Protein AF-A0A176TER6-F1 (afdb_monomer_lite)

Organism: NCBI:txid1333662

pLDDT: mean 92.09, std 9.29, range [45.81, 98.69]

Secondary structure (DSSP, 8-state):
-HHHHHHHHHHHHHTT-HHHHHHHHHTTHHHHHH-TT-THHHHHHHHHHHHHHHHTT-HHHHHHHHHHHHHGGG-TTS-HHHHHHHHHHHHHHHHHHHHHTT-HHHHHHHHHHHHTTGGG--HHHHHHHHHHHHHHHHHTT-HHHHHHHHHHHHHHHHHHHHHHHHHHHHHHHHHHHHHHHHHHHHHHHHHHHHHHHHHHHHHHHHHHHHHHHHHHHHHHHHHHHHHHHHHHHHHHHHHHHHTT-

Foldseek 3Di:
DLVVLLVVLVVCVVVLVLVVSLVSLVVCLVVLVVPLLAVVSNLSSLLSQLLSCLVVVNPVSNVVSVVVNVVCCPRPNDDNLNSLLSVLVSLLSQLVSCLVVVVLVSNVVSLVVSVVSVVSDDLVSLLSSLVSQLSSCVSVVNPPSNVVSVVVNVVSVVVVVVVVVVVVVVVVVVVVVVVVVVVVVVVVVVVVVVVVVVVVVVVVVVVVVVVVVVVVVVVVVVVVVVVVVVVVVVVVVVVVVVVVD

Sequence (245 aa):
MIDVMQMKAYIELYNKNYKKSNELIRSKLDCYKSIKEDSFYQLYALFMLVTNFVDLNDDANRIKYYTDFKTLENDTTITKYLYKIHDVSLNISFSKMFLTRKELDSTAFYLKKVDDMRLYMNNFDKENQFKNYIAYYEELKDTQNKNNYIDSLKNHNQNLINENINASYNINESFIKNSKILEVETKKNFLNRNWIAFLVTLLVVGVVFVFVKYKSLKRVLKDFSKRRREYSLIENNHDKLKLKA

Structure (mmCIF, N/CA/C/O backbone):
data_AF-A0A176TER6-F1
#
_entry.id   AF-A0A176TER6-F1
#
loop_
_atom_site.group_PDB
_atom_site.id
_atom_site.type_symbol
_atom_site.label_atom_id
_atom_site.label_alt_id
_atom_site.label_comp_id
_atom_site.label_asym_id
_atom_site.label_entity_id
_atom_site.label_seq_id
_atom_site.pdbx_PDB_ins_code
_atom_site.Cartn_x
_atom_site.Cartn_y
_atom_site.Cartn_z
_atom_site.occupancy
_atom_site.B_iso_or_equiv
_atom_site.auth_seq_id
_atom_site.auth_comp_id
_atom_site.auth_asym_id
_atom_site.auth_atom_id
_atom_site.pdbx_PDB_model_num
ATOM 1 N N . MET A 1 1 ? -10.143 1.519 -22.679 1.00 77.19 1 MET A N 1
ATOM 2 C CA . MET A 1 1 ? -11.278 2.462 -22.445 1.00 77.19 1 MET A CA 1
ATOM 3 C C . MET A 1 1 ? -11.807 2.344 -21.018 1.00 77.19 1 MET A C 1
ATOM 5 O O . MET A 1 1 ? -12.041 3.374 -20.396 1.00 77.19 1 MET A O 1
ATOM 9 N N . ILE A 1 2 ? -11.946 1.124 -20.489 1.00 85.50 2 ILE A N 1
ATOM 10 C CA . ILE A 1 2 ? -12.308 0.840 -19.089 1.00 85.50 2 ILE A CA 1
ATOM 11 C C . ILE A 1 2 ? -11.279 1.421 -18.106 1.00 85.50 2 ILE A C 1
ATOM 13 O O . ILE A 1 2 ? -11.667 2.110 -17.164 1.00 85.50 2 ILE A O 1
ATOM 17 N N . ASP A 1 3 ? -9.981 1.283 -18.395 1.00 82.44 3 ASP A N 1
ATOM 18 C CA . ASP A 1 3 ? -8.901 1.822 -17.546 1.00 82.44 3 ASP A CA 1
ATOM 19 C C . ASP A 1 3 ? -9.008 3.343 -17.384 1.00 82.44 3 ASP A C 1
ATOM 21 O O . ASP A 1 3 ? -8.812 3.883 -16.302 1.00 82.44 3 ASP A O 1
ATOM 25 N N . VAL A 1 4 ? -9.403 4.052 -18.448 1.00 85.50 4 VAL A N 1
ATOM 26 C CA . VAL A 1 4 ? -9.607 5.509 -18.420 1.00 85.50 4 VAL A CA 1
ATOM 27 C C . VAL A 1 4 ? -10.772 5.885 -17.499 1.00 85.50 4 VAL A C 1
ATOM 29 O O . VAL A 1 4 ? -10.722 6.921 -16.836 1.00 85.50 4 VAL A O 1
ATOM 32 N N . MET A 1 5 ? -11.827 5.066 -17.439 1.00 88.88 5 MET A N 1
ATOM 33 C CA . MET A 1 5 ? -12.961 5.307 -16.540 1.00 88.88 5 MET A CA 1
ATOM 34 C C . MET A 1 5 ? -12.554 5.112 -15.078 1.00 88.88 5 MET A C 1
ATOM 36 O O . MET A 1 5 ? -12.844 5.972 -14.246 1.00 88.88 5 MET A O 1
ATOM 40 N N . GLN A 1 6 ? -11.831 4.031 -14.780 1.00 91.94 6 GLN A N 1
ATOM 41 C CA . GLN A 1 6 ? -11.326 3.769 -13.433 1.00 91.94 6 GLN A CA 1
ATOM 42 C C . GLN A 1 6 ? -10.285 4.800 -12.999 1.00 91.94 6 GLN A C 1
ATOM 44 O O . GLN A 1 6 ? -10.345 5.275 -11.870 1.00 91.94 6 GLN A O 1
ATOM 49 N N . MET A 1 7 ? -9.408 5.238 -13.905 1.00 94.75 7 MET A N 1
ATOM 50 C CA . MET A 1 7 ? -8.418 6.278 -13.625 1.00 94.75 7 MET A CA 1
ATOM 51 C C . MET A 1 7 ? -9.076 7.602 -13.221 1.00 94.75 7 MET A C 1
ATOM 53 O O . MET A 1 7 ? -8.636 8.245 -12.274 1.00 94.75 7 MET A O 1
ATOM 57 N N . LYS A 1 8 ? -10.169 8.005 -13.884 1.00 95.50 8 LYS A N 1
ATOM 58 C CA . LYS A 1 8 ? -10.923 9.208 -13.488 1.00 95.50 8 LYS A CA 1
ATOM 59 C C . LYS A 1 8 ? -11.471 9.088 -12.068 1.00 95.50 8 LYS A C 1
ATOM 61 O O . LYS A 1 8 ? -11.344 10.026 -11.290 1.00 95.50 8 LYS A O 1
ATOM 66 N N . ALA A 1 9 ? -12.051 7.940 -11.722 1.00 96.81 9 ALA A N 1
ATOM 67 C CA . ALA A 1 9 ? -12.530 7.699 -10.365 1.00 96.81 9 ALA A CA 1
ATOM 68 C C . ALA A 1 9 ? -11.391 7.668 -9.335 1.00 96.81 9 ALA A C 1
ATOM 70 O O . ALA A 1 9 ? -11.548 8.201 -8.235 1.00 96.81 9 ALA A O 1
ATOM 71 N N . TYR A 1 10 ? -10.250 7.086 -9.700 1.00 96.81 10 TYR A N 1
ATOM 72 C CA . TYR A 1 10 ? -9.059 7.027 -8.863 1.00 96.81 10 TYR A CA 1
ATOM 73 C C . TYR A 1 10 ? -8.467 8.418 -8.598 1.00 96.81 10 TYR A C 1
ATOM 75 O O . TYR A 1 10 ? -8.131 8.728 -7.461 1.00 96.81 10 TYR A O 1
ATOM 83 N N . ILE A 1 11 ? -8.409 9.295 -9.606 1.00 97.62 11 ILE A N 1
ATOM 84 C CA . ILE A 1 11 ? -7.976 10.693 -9.435 1.00 97.62 11 ILE A CA 1
ATOM 85 C C . ILE A 1 11 ? -8.863 11.413 -8.411 1.00 97.62 11 ILE A C 1
ATOM 87 O O . ILE A 1 11 ? -8.359 12.117 -7.539 1.00 97.62 11 ILE A O 1
ATOM 91 N N . GLU A 1 12 ? -10.182 11.220 -8.482 1.00 98.25 12 GLU A N 1
ATOM 92 C CA . GLU A 1 12 ? -11.103 11.808 -7.504 1.00 98.25 12 GLU A CA 1
ATOM 93 C C . GLU A 1 12 ? -10.912 11.217 -6.099 1.00 98.25 12 GLU A C 1
ATOM 95 O O . GLU A 1 12 ? -10.955 11.965 -5.125 1.00 98.25 12 GLU A O 1
ATOM 100 N N . LEU A 1 13 ? -10.642 9.911 -5.979 1.00 97.38 13 LEU A N 1
ATOM 101 C CA . LEU A 1 13 ? -10.287 9.272 -4.704 1.00 97.38 13 LEU A CA 1
ATOM 102 C C . LEU A 1 13 ? -9.008 9.885 -4.123 1.00 97.38 13 LEU A C 1
ATOM 104 O O . LEU A 1 13 ? -8.993 10.289 -2.963 1.00 97.38 13 LEU A O 1
ATOM 108 N N . TYR A 1 14 ? -7.959 10.016 -4.936 1.00 96.12 14 TYR A N 1
ATOM 109 C CA . TYR A 1 14 ? -6.679 10.600 -4.529 1.00 96.12 14 TYR A CA 1
ATOM 110 C C . TYR A 1 14 ? -6.833 12.055 -4.063 1.00 96.12 14 TYR A C 1
ATOM 112 O O . TYR A 1 14 ? -6.244 12.467 -3.064 1.00 96.12 14 TYR A O 1
ATOM 120 N N . ASN A 1 15 ? -7.704 12.814 -4.729 1.00 97.75 15 ASN A N 1
ATOM 121 C CA . ASN A 1 15 ? -8.062 14.181 -4.352 1.00 97.75 15 ASN A CA 1
ATOM 122 C C . ASN A 1 15 ? -9.065 14.260 -3.184 1.00 97.75 15 ASN A C 1
ATOM 124 O O . ASN A 1 15 ? -9.543 15.348 -2.870 1.00 97.75 15 ASN A O 1
ATOM 128 N N . LYS A 1 16 ? -9.388 13.132 -2.535 1.00 97.50 16 LYS A N 1
ATOM 129 C CA . LYS A 1 16 ? -10.347 13.012 -1.421 1.00 97.50 16 LYS A CA 1
ATOM 130 C C . LYS A 1 16 ? -11.788 13.402 -1.775 1.00 97.50 16 LYS A C 1
ATOM 132 O O . LYS A 1 16 ? -12.629 13.595 -0.898 1.00 97.50 16 LYS A O 1
ATOM 137 N N . ASN A 1 17 ? -12.121 13.454 -3.062 1.00 98.25 17 ASN A N 1
ATOM 138 C CA . ASN A 1 17 ? -13.475 13.673 -3.566 1.00 98.25 17 ASN A CA 1
ATOM 139 C C . ASN A 1 17 ? -14.260 12.348 -3.586 1.00 98.25 17 ASN A C 1
ATOM 141 O O . ASN A 1 17 ? -14.793 11.926 -4.615 1.00 98.25 17 ASN A O 1
ATOM 145 N N . TYR A 1 18 ? -14.348 11.679 -2.433 1.00 98.19 18 TYR A N 1
ATOM 146 C CA . TYR A 1 18 ? -14.837 10.299 -2.305 1.00 98.19 18 TYR A CA 1
ATOM 147 C C . TYR A 1 18 ? -16.242 10.085 -2.875 1.00 98.19 18 TYR A C 1
ATOM 149 O O . TYR A 1 18 ? -16.504 9.090 -3.548 1.00 98.19 18 TYR A O 1
ATOM 157 N N . LYS A 1 19 ? -17.154 11.044 -2.667 1.00 98.25 19 LYS A N 1
ATOM 158 C CA . LYS A 1 19 ? -18.518 10.978 -3.218 1.00 98.25 19 LYS A CA 1
ATOM 159 C C . LYS A 1 19 ? -18.511 10.969 -4.748 1.00 98.25 19 LYS A C 1
ATOM 161 O O . LYS A 1 19 ? -19.190 10.144 -5.348 1.00 98.25 19 LYS A O 1
ATOM 166 N N . LYS A 1 20 ? -17.700 11.832 -5.365 1.00 98.12 20 LYS A N 1
ATOM 167 C CA . LYS A 1 20 ? -17.565 11.926 -6.824 1.00 98.12 20 LYS A CA 1
ATOM 168 C C . LYS A 1 20 ? -16.881 10.687 -7.402 1.00 98.12 20 LYS A C 1
ATOM 170 O O . LYS A 1 20 ? -17.328 10.158 -8.414 1.00 98.12 20 LYS A O 1
ATOM 175 N N . SER A 1 21 ? -15.849 10.179 -6.725 1.00 98.12 21 SER A N 1
ATOM 176 C CA . SER A 1 21 ? -15.228 8.893 -7.063 1.00 98.12 21 SER A CA 1
ATOM 177 C C . SER A 1 21 ? -16.261 7.755 -7.052 1.00 98.12 21 SER A C 1
ATOM 179 O O . SER A 1 21 ? -16.400 7.034 -8.040 1.00 98.12 21 SER A O 1
ATOM 181 N N . ASN A 1 22 ? -17.073 7.660 -5.993 1.00 98.19 22 ASN A N 1
ATOM 182 C CA . ASN A 1 22 ? -18.151 6.675 -5.888 1.00 98.19 22 ASN A CA 1
ATOM 183 C C . ASN A 1 22 ? -19.185 6.801 -7.009 1.00 98.19 22 ASN A C 1
ATOM 185 O O . ASN A 1 22 ? -19.633 5.787 -7.537 1.00 98.19 22 ASN A O 1
ATOM 189 N N . GLU A 1 23 ? -19.565 8.022 -7.375 1.00 97.81 23 GLU A N 1
ATOM 190 C CA . GLU A 1 23 ? -20.530 8.290 -8.444 1.00 97.81 23 GLU A CA 1
ATOM 191 C C . GLU A 1 23 ? -20.012 7.794 -9.805 1.00 97.81 23 GLU A C 1
ATOM 193 O O . GLU A 1 23 ? -20.707 7.061 -10.518 1.00 97.81 23 GLU A O 1
ATOM 198 N N . LEU A 1 24 ? -18.743 8.089 -10.114 1.00 97.25 24 LEU A N 1
ATOM 199 C CA . LEU A 1 24 ? -18.067 7.612 -11.321 1.00 97.25 24 LEU A CA 1
ATOM 200 C C . LEU A 1 24 ? -18.005 6.080 -11.371 1.00 97.25 24 LEU A C 1
ATOM 202 O O . LEU A 1 24 ? -18.319 5.497 -12.410 1.00 97.25 24 LEU A O 1
ATOM 206 N N . ILE A 1 25 ? -17.659 5.421 -10.260 1.00 96.94 25 ILE A N 1
ATOM 207 C CA . ILE A 1 25 ? -17.556 3.954 -10.200 1.00 96.94 25 ILE A CA 1
ATOM 208 C C . ILE A 1 25 ? -18.933 3.303 -10.321 1.00 96.94 25 ILE A C 1
ATOM 210 O O . ILE A 1 25 ? -19.118 2.409 -11.145 1.00 96.94 25 ILE A O 1
ATOM 214 N N . ARG A 1 26 ? -19.914 3.759 -9.532 1.00 95.12 26 ARG A N 1
ATOM 215 C CA . ARG A 1 26 ? -21.264 3.177 -9.496 1.00 95.12 26 ARG A CA 1
ATOM 216 C C . ARG A 1 26 ? -21.942 3.226 -10.857 1.00 95.12 26 ARG A C 1
ATOM 218 O O . ARG A 1 26 ? -22.545 2.237 -11.254 1.00 95.12 26 ARG A O 1
ATOM 225 N N . SER A 1 27 ? -21.772 4.320 -11.602 1.00 93.94 27 SER A N 1
ATOM 226 C CA . SER A 1 27 ? -22.339 4.466 -12.952 1.00 93.94 27 SER A CA 1
ATOM 227 C C . SER A 1 27 ? -21.827 3.433 -13.970 1.00 93.94 27 SER A C 1
ATOM 229 O O . SER A 1 27 ? -22.392 3.308 -15.058 1.00 93.94 27 SER A O 1
ATOM 231 N N . LYS A 1 28 ? -20.745 2.713 -13.641 1.00 94.44 28 LYS A N 1
ATOM 232 C CA . LYS A 1 28 ? -20.081 1.722 -14.498 1.00 94.44 28 LYS A CA 1
ATOM 233 C C . LYS A 1 28 ? -19.916 0.356 -13.835 1.00 94.44 28 LYS A C 1
ATOM 235 O O . LYS A 1 28 ? -19.318 -0.521 -14.447 1.00 94.44 28 LYS A O 1
ATOM 240 N N . LEU A 1 29 ? -20.453 0.143 -12.634 1.00 93.19 29 LEU A N 1
ATOM 241 C CA . LEU A 1 29 ? -20.207 -1.084 -11.875 1.00 93.19 29 LEU A CA 1
ATOM 242 C C . LEU A 1 29 ? -20.693 -2.338 -12.619 1.00 93.19 29 LEU A C 1
ATOM 244 O O . LEU A 1 29 ? -19.967 -3.327 -12.676 1.00 93.19 29 LEU A O 1
ATOM 248 N N . ASP A 1 30 ? -21.857 -2.263 -13.269 1.00 93.38 30 ASP A N 1
ATOM 249 C CA . ASP A 1 30 ? -22.384 -3.359 -14.095 1.00 93.38 30 ASP A CA 1
ATOM 250 C C . ASP A 1 30 ? -21.501 -3.647 -15.317 1.00 93.38 30 ASP A C 1
ATOM 252 O O . ASP A 1 30 ? -21.342 -4.800 -15.710 1.00 93.38 30 ASP A O 1
ATOM 256 N N . CYS A 1 31 ? -20.880 -2.609 -15.886 1.00 93.44 31 CYS A N 1
ATOM 257 C CA . CYS A 1 31 ? -19.917 -2.747 -16.978 1.00 93.44 31 CYS A CA 1
ATOM 258 C C . CYS A 1 31 ? -18.636 -3.444 -16.500 1.00 93.44 31 CYS A C 1
ATOM 260 O O . CYS A 1 31 ? -18.128 -4.321 -17.183 1.00 93.44 31 CYS A O 1
ATOM 262 N N . TYR A 1 32 ? -18.127 -3.113 -15.310 1.00 93.75 32 TYR A N 1
ATOM 263 C CA . TYR A 1 32 ? -16.955 -3.806 -14.765 1.00 93.75 32 TYR A CA 1
ATOM 264 C C . TYR A 1 32 ? -17.255 -5.277 -14.455 1.00 93.75 32 TYR A C 1
ATOM 266 O O . TYR A 1 32 ? -16.428 -6.139 -14.721 1.00 93.75 32 TYR A O 1
ATOM 274 N N . LYS A 1 33 ? -18.457 -5.569 -13.944 1.00 92.44 33 LYS A N 1
ATOM 275 C CA . LYS A 1 33 ? -18.910 -6.932 -13.632 1.00 92.44 33 LYS A CA 1
ATOM 276 C C . LYS A 1 33 ? -19.169 -7.791 -14.877 1.00 92.44 33 LYS A C 1
ATOM 278 O O . LYS A 1 33 ? -19.143 -9.017 -14.789 1.00 92.44 33 LYS A O 1
ATOM 283 N N . SER A 1 34 ? -19.460 -7.188 -16.030 1.00 92.88 34 SER A N 1
ATOM 284 C CA . SER A 1 34 ? -19.735 -7.946 -17.257 1.00 92.88 34 SER A CA 1
ATOM 285 C C . SER A 1 34 ? -18.473 -8.491 -17.939 1.00 92.88 34 SER A C 1
ATOM 287 O O . SER A 1 34 ? -18.589 -9.396 -18.768 1.00 92.88 34 SER A O 1
ATOM 289 N N . ILE A 1 35 ? -17.281 -8.009 -17.570 1.00 91.75 35 ILE A N 1
ATOM 290 C CA . ILE A 1 35 ? -15.986 -8.436 -18.124 1.00 91.75 35 ILE A CA 1
ATOM 291 C C . ILE A 1 35 ? -15.525 -9.715 -17.414 1.00 91.75 35 ILE A C 1
ATOM 293 O O . ILE A 1 35 ? -14.642 -9.706 -16.565 1.00 91.75 35 ILE A O 1
ATOM 297 N N . LYS A 1 36 ? -16.156 -10.841 -17.750 1.00 85.31 36 LYS A N 1
ATOM 298 C CA . LYS A 1 36 ? -15.912 -12.129 -17.074 1.00 85.31 36 LYS A CA 1
ATOM 299 C C . LYS A 1 36 ? -14.529 -12.730 -17.318 1.00 85.31 36 LYS A C 1
ATOM 301 O O . LYS A 1 36 ? -14.151 -13.652 -16.613 1.00 85.31 36 LYS A O 1
ATOM 306 N N . GLU A 1 37 ? -13.831 -12.274 -18.351 1.00 86.88 37 GLU A N 1
ATOM 307 C CA . GLU A 1 37 ? -12.493 -12.755 -18.719 1.00 86.88 37 GLU A CA 1
ATOM 308 C C . GLU A 1 37 ? -11.395 -12.092 -17.878 1.00 86.88 37 GLU A C 1
ATOM 310 O O . GLU A 1 37 ? -10.286 -12.614 -17.800 1.00 86.88 37 GLU A O 1
ATOM 315 N N . ASP A 1 38 ? -11.716 -10.966 -17.234 1.00 88.75 38 ASP A N 1
ATOM 316 C CA . ASP A 1 38 ? -10.802 -10.211 -16.388 1.00 88.75 38 ASP A CA 1
ATOM 317 C C . ASP A 1 38 ? -11.575 -9.494 -15.270 1.00 88.75 38 ASP A C 1
ATOM 319 O O . ASP A 1 38 ? -11.879 -8.294 -15.331 1.00 88.75 38 ASP A O 1
ATOM 323 N N . SER A 1 39 ? -11.898 -10.242 -14.212 1.00 93.75 39 SER A N 1
ATOM 324 C CA . SER A 1 39 ? -12.603 -9.699 -13.048 1.00 93.75 39 SER A CA 1
ATOM 325 C C . SER A 1 39 ? -11.758 -8.700 -12.244 1.00 93.75 39 SER A C 1
ATOM 327 O O . SER A 1 39 ? -12.263 -8.120 -11.276 1.00 93.75 39 SER A O 1
ATOM 329 N N . PHE A 1 40 ? -10.500 -8.425 -12.628 1.00 94.19 40 PHE A N 1
ATOM 330 C CA . PHE A 1 40 ? -9.685 -7.375 -12.010 1.00 94.19 40 PHE A CA 1
ATOM 331 C C . PHE A 1 40 ? -10.392 -6.018 -12.032 1.00 94.19 40 PHE A C 1
ATOM 333 O O . PHE A 1 40 ? -10.355 -5.279 -11.046 1.00 94.19 40 PHE A O 1
ATOM 340 N N . TYR A 1 41 ? -11.104 -5.702 -13.114 1.00 95.19 41 TYR A N 1
ATOM 341 C CA . TYR A 1 41 ? -11.855 -4.454 -13.207 1.00 95.19 41 TYR A CA 1
ATOM 342 C C . TYR A 1 41 ? -12.933 -4.353 -12.126 1.00 95.19 41 TYR A C 1
ATOM 344 O O . TYR A 1 41 ? -13.082 -3.305 -11.490 1.00 95.19 41 TYR A O 1
ATOM 352 N N . GLN 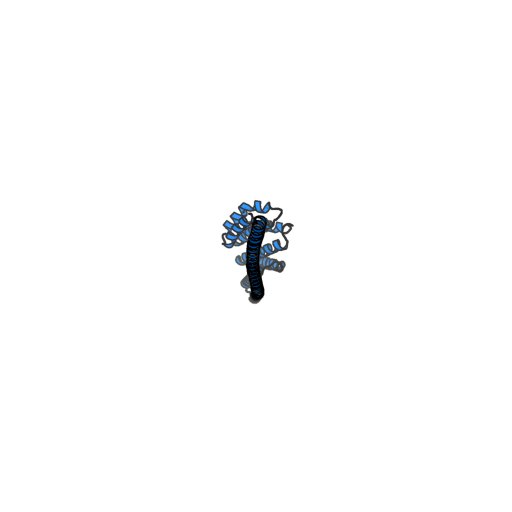A 1 42 ? -13.653 -5.443 -11.864 1.00 96.25 42 GLN A N 1
ATOM 353 C CA . GLN A 1 42 ? -14.621 -5.490 -10.776 1.00 96.25 42 GLN A CA 1
ATOM 354 C C . GLN A 1 42 ? -13.927 -5.404 -9.409 1.00 96.25 42 GLN A C 1
ATOM 356 O O . GLN A 1 42 ? -14.369 -4.629 -8.559 1.00 96.25 42 GLN A O 1
ATOM 361 N N . LEU A 1 43 ? -12.830 -6.142 -9.210 1.00 97.38 43 LEU A N 1
ATOM 362 C CA . LEU A 1 43 ? -12.038 -6.122 -7.977 1.00 97.38 43 LEU A CA 1
ATOM 363 C C . LEU A 1 43 ? -11.601 -4.700 -7.620 1.00 97.38 43 LEU A C 1
ATOM 365 O O . LEU A 1 43 ? -11.848 -4.233 -6.508 1.00 97.38 43 LEU A O 1
ATOM 369 N N . TYR A 1 44 ? -10.993 -3.999 -8.575 1.00 97.06 44 TYR A N 1
ATOM 370 C CA . TYR A 1 44 ? -10.456 -2.663 -8.363 1.00 97.06 44 TYR A CA 1
ATOM 371 C C . TYR A 1 44 ? -11.563 -1.624 -8.135 1.00 97.06 44 TYR A C 1
ATOM 373 O O . TYR A 1 44 ? -11.445 -0.757 -7.267 1.00 97.06 44 TYR A O 1
ATOM 381 N N . ALA A 1 45 ? -12.691 -1.747 -8.844 1.00 97.50 45 ALA A N 1
ATOM 382 C CA . ALA A 1 45 ? -13.865 -0.910 -8.612 1.00 97.50 45 ALA A CA 1
ATOM 383 C C . ALA A 1 45 ? -14.427 -1.082 -7.191 1.00 97.50 45 ALA A C 1
ATOM 385 O O . ALA A 1 45 ? -14.696 -0.091 -6.508 1.00 97.50 45 ALA A O 1
ATOM 386 N N . LEU A 1 46 ? -14.574 -2.326 -6.726 1.00 98.38 46 LEU A N 1
ATOM 387 C CA . LEU A 1 46 ? -15.047 -2.624 -5.374 1.00 98.38 46 LEU A CA 1
ATOM 388 C C . LEU A 1 46 ? -14.050 -2.152 -4.312 1.00 98.38 46 LEU A C 1
ATOM 390 O O . LEU A 1 46 ? -14.462 -1.537 -3.332 1.00 98.38 46 LEU A O 1
ATOM 394 N N . PHE A 1 47 ? -12.750 -2.353 -4.533 1.00 98.44 47 PHE A N 1
ATOM 395 C CA . PHE A 1 47 ? -11.691 -1.843 -3.664 1.00 98.44 47 PHE A CA 1
ATOM 396 C C . PHE A 1 47 ? -11.791 -0.321 -3.459 1.00 98.44 47 PHE A C 1
ATOM 398 O O . PHE A 1 47 ? -11.790 0.151 -2.318 1.00 98.44 47 PHE A O 1
ATOM 405 N N . MET A 1 48 ? -11.944 0.451 -4.542 1.00 98.25 48 MET A N 1
ATOM 406 C CA . MET A 1 48 ? -12.101 1.907 -4.455 1.00 98.25 48 MET A CA 1
ATOM 407 C C . MET A 1 48 ? -13.390 2.308 -3.728 1.00 98.25 48 MET A C 1
ATOM 409 O O . MET A 1 48 ? -13.352 3.195 -2.878 1.00 98.25 48 MET A O 1
ATOM 413 N N . LEU A 1 49 ? -14.520 1.643 -4.007 1.00 98.56 49 LEU A N 1
ATOM 414 C CA . LEU A 1 49 ? -15.779 1.905 -3.297 1.00 98.56 49 LEU A CA 1
ATOM 415 C C . LEU A 1 49 ? -15.627 1.674 -1.792 1.00 98.56 49 LEU A C 1
ATOM 417 O O . LEU A 1 49 ? -16.017 2.531 -1.003 1.00 98.56 49 LEU A O 1
ATOM 421 N N . VAL A 1 50 ? -15.051 0.540 -1.385 1.00 98.69 50 VAL A N 1
ATOM 422 C CA . VAL A 1 50 ? -14.849 0.228 0.035 1.00 98.69 50 VAL A CA 1
ATOM 423 C C . VAL A 1 50 ? -13.941 1.269 0.684 1.00 98.69 50 VAL A C 1
ATOM 425 O O . VAL A 1 50 ? -14.303 1.795 1.732 1.00 98.69 50 VAL A O 1
ATOM 428 N N . THR A 1 51 ? -12.824 1.622 0.042 1.00 98.31 51 THR A N 1
ATOM 429 C CA . THR A 1 51 ? -11.895 2.656 0.530 1.00 98.31 51 THR A CA 1
ATOM 430 C C . THR A 1 51 ? -12.607 3.995 0.733 1.00 98.31 51 THR A C 1
ATOM 432 O O . THR A 1 51 ? -12.561 4.572 1.816 1.00 98.31 51 THR A O 1
ATOM 435 N N . ASN A 1 52 ? -13.363 4.448 -0.268 1.00 98.50 52 ASN A N 1
ATOM 436 C CA . ASN A 1 52 ? -14.137 5.684 -0.185 1.00 98.50 52 ASN A CA 1
ATOM 437 C C . ASN A 1 52 ? -15.182 5.643 0.942 1.00 98.50 52 ASN A C 1
ATOM 439 O O . ASN A 1 52 ? -15.380 6.639 1.631 1.00 98.50 52 ASN A O 1
ATOM 443 N N . PHE A 1 53 ? -15.883 4.518 1.136 1.00 98.56 53 PHE A N 1
ATOM 444 C CA . PHE A 1 53 ? -16.893 4.398 2.196 1.00 98.56 53 PHE A CA 1
ATOM 445 C C . PHE A 1 53 ? -16.292 4.292 3.600 1.00 98.56 53 PHE A C 1
ATOM 447 O O . PHE A 1 53 ? -16.944 4.715 4.554 1.00 98.56 53 PHE A O 1
ATOM 454 N N . VAL A 1 54 ? -15.054 3.804 3.733 1.00 98.06 54 VAL A N 1
ATOM 455 C CA . VAL A 1 54 ? -14.284 3.918 4.981 1.00 98.06 54 VAL A CA 1
ATOM 456 C C . VAL A 1 54 ? -14.059 5.390 5.324 1.00 98.06 54 VAL A C 1
ATOM 458 O O . VAL A 1 54 ? -14.428 5.816 6.416 1.00 98.06 54 VAL A O 1
ATOM 461 N N . ASP A 1 55 ? -13.538 6.180 4.382 1.00 96.50 55 ASP A N 1
ATOM 462 C CA . ASP A 1 55 ? -13.252 7.604 4.607 1.00 96.50 55 ASP A CA 1
ATOM 463 C C . ASP A 1 55 ? -14.525 8.455 4.779 1.00 96.50 55 ASP A C 1
ATOM 465 O O . ASP A 1 55 ? -14.523 9.461 5.488 1.00 96.50 55 ASP A O 1
ATOM 469 N N . LEU A 1 56 ? -15.642 8.044 4.171 1.00 97.25 56 LEU A N 1
ATOM 470 C CA . LEU A 1 56 ? -16.959 8.665 4.361 1.00 97.25 56 LEU A CA 1
ATOM 471 C C . LEU A 1 56 ? -17.676 8.220 5.644 1.00 97.25 56 LEU A C 1
ATOM 473 O O . LEU A 1 56 ? -18.767 8.720 5.919 1.00 97.25 56 LEU A O 1
ATOM 477 N N . ASN A 1 57 ? -17.089 7.302 6.419 1.00 96.44 57 ASN A N 1
ATOM 478 C CA . ASN A 1 57 ? -17.677 6.749 7.638 1.00 96.44 57 ASN A CA 1
ATOM 479 C C . ASN A 1 57 ? -19.062 6.093 7.412 1.00 96.44 57 ASN A C 1
ATOM 481 O O . ASN A 1 57 ? -19.932 6.151 8.279 1.00 96.44 57 ASN A O 1
ATOM 485 N N . ASP A 1 58 ? -19.273 5.476 6.244 1.00 97.88 58 ASP A N 1
ATOM 486 C CA . ASP A 1 58 ? -20.535 4.845 5.832 1.00 97.88 58 ASP A CA 1
ATOM 487 C C . ASP A 1 58 ? -20.430 3.317 5.936 1.00 97.88 58 ASP A C 1
ATOM 489 O O . ASP A 1 58 ? -20.026 2.615 5.002 1.00 97.88 58 ASP A O 1
ATOM 493 N N . ASP A 1 59 ? -20.795 2.794 7.106 1.00 97.19 59 ASP A N 1
ATOM 494 C CA . ASP A 1 59 ? -20.669 1.368 7.418 1.00 97.19 59 ASP A CA 1
ATOM 495 C C . ASP A 1 59 ? -21.546 0.483 6.536 1.00 97.19 59 ASP A C 1
ATOM 497 O O . ASP A 1 59 ? -21.108 -0.593 6.123 1.00 97.19 59 ASP A O 1
ATOM 501 N N . ALA A 1 60 ? -22.766 0.928 6.228 1.00 98.25 60 ALA A N 1
ATOM 502 C CA . ALA A 1 60 ? -23.726 0.140 5.466 1.00 98.25 60 ALA A CA 1
ATOM 503 C C . ALA A 1 60 ? -23.200 -0.134 4.052 1.00 98.25 60 ALA A C 1
ATOM 505 O O . ALA A 1 60 ? -23.151 -1.286 3.610 1.00 98.25 60 ALA A O 1
ATOM 506 N N . ASN A 1 61 ? -22.741 0.911 3.356 1.00 98.19 61 ASN A N 1
ATOM 507 C CA . ASN A 1 61 ? -22.170 0.745 2.025 1.00 98.19 61 ASN A CA 1
ATOM 508 C C . ASN A 1 61 ? -20.801 0.058 2.073 1.00 98.19 61 ASN A C 1
ATOM 510 O O . ASN A 1 61 ? -20.550 -0.818 1.244 1.00 98.19 61 ASN A O 1
ATOM 514 N N . ARG A 1 62 ? -19.939 0.370 3.052 1.00 98.12 62 ARG A N 1
ATOM 515 C CA . ARG A 1 62 ? -18.656 -0.331 3.227 1.00 98.12 62 ARG A CA 1
ATOM 516 C C . ARG A 1 62 ? -18.859 -1.841 3.361 1.00 98.12 62 ARG A C 1
ATOM 518 O O . ARG A 1 62 ? -18.211 -2.603 2.651 1.00 98.12 62 ARG A O 1
ATOM 525 N N . ILE A 1 63 ? -19.760 -2.279 4.246 1.00 98.44 63 ILE A N 1
ATOM 526 C CA . ILE A 1 63 ? -20.048 -3.705 4.476 1.00 98.44 63 ILE A CA 1
ATOM 527 C C . ILE A 1 63 ? -20.602 -4.354 3.209 1.00 98.44 63 ILE A C 1
ATOM 529 O O . ILE A 1 63 ? -20.157 -5.445 2.849 1.00 98.44 63 ILE A O 1
ATOM 533 N N . LYS A 1 64 ? -21.529 -3.682 2.515 1.00 98.31 64 LYS A N 1
ATOM 534 C CA . LYS A 1 64 ? -22.101 -4.170 1.256 1.00 98.31 64 LYS A CA 1
ATOM 535 C C . LYS A 1 64 ? -21.011 -4.449 0.217 1.00 98.31 64 LYS A C 1
ATOM 537 O O . LYS A 1 64 ? -20.845 -5.592 -0.196 1.00 98.31 64 LYS A O 1
ATOM 542 N N . TYR A 1 65 ? -20.227 -3.437 -0.156 1.00 98.50 65 TYR A N 1
ATOM 543 C CA . TYR A 1 65 ? -19.228 -3.596 -1.218 1.00 98.50 65 TYR A CA 1
ATOM 544 C C . TYR A 1 65 ? -18.024 -4.437 -0.787 1.00 98.50 65 TYR A C 1
ATOM 546 O O . TYR A 1 65 ? -17.422 -5.093 -1.631 1.00 98.50 65 TYR A O 1
ATOM 554 N N . TYR A 1 66 ? -17.686 -4.488 0.508 1.00 98.56 66 TYR A N 1
ATOM 555 C CA . TYR A 1 66 ? -16.654 -5.409 0.991 1.00 98.56 66 TYR A CA 1
ATOM 556 C C . TYR A 1 66 ? -17.134 -6.864 0.954 1.00 98.56 66 TYR A C 1
ATOM 558 O O . TYR A 1 66 ? -16.352 -7.773 0.691 1.00 98.56 66 TYR A O 1
ATOM 566 N N . THR A 1 67 ? -18.428 -7.106 1.175 1.00 98.44 67 THR A N 1
ATOM 567 C CA . THR A 1 67 ? -19.012 -8.440 0.992 1.00 98.44 67 THR A CA 1
ATOM 568 C C . THR A 1 67 ? -18.939 -8.859 -0.469 1.00 98.44 67 THR A C 1
ATOM 570 O O . THR A 1 67 ? -18.451 -9.953 -0.738 1.00 98.44 67 THR A O 1
ATOM 573 N N . ASP A 1 68 ? -19.306 -7.970 -1.396 1.00 97.12 68 ASP A N 1
ATOM 574 C CA . ASP A 1 68 ? -19.155 -8.211 -2.834 1.00 97.12 68 ASP A CA 1
ATOM 575 C C . ASP A 1 68 ? -17.684 -8.462 -3.210 1.00 97.12 68 ASP A C 1
ATOM 577 O O . ASP A 1 68 ? -17.389 -9.413 -3.928 1.00 97.12 68 ASP A O 1
ATOM 581 N N . PHE A 1 69 ? -16.748 -7.669 -2.674 1.00 98.31 69 PHE A N 1
ATOM 582 C CA . PHE A 1 69 ? -15.307 -7.838 -2.896 1.00 98.31 69 PHE A CA 1
ATOM 583 C C . PHE A 1 69 ? -14.833 -9.235 -2.482 1.00 98.31 69 PHE A C 1
ATOM 585 O O . PHE A 1 69 ? -14.152 -9.903 -3.255 1.00 98.31 69 PHE A O 1
ATOM 592 N N . LYS A 1 70 ? -15.248 -9.720 -1.305 1.00 98.00 70 LYS A N 1
ATOM 593 C CA . LYS A 1 70 ? -14.865 -11.051 -0.807 1.00 98.00 70 LYS A CA 1
ATOM 594 C C . LYS A 1 70 ? -15.340 -12.199 -1.694 1.00 98.00 70 LYS A C 1
ATOM 596 O O . LYS A 1 70 ? -14.712 -13.251 -1.699 1.00 98.00 70 LYS A O 1
ATOM 601 N N . THR A 1 71 ? -16.420 -12.022 -2.458 1.00 95.88 71 THR A N 1
ATOM 602 C CA . THR A 1 71 ? -16.876 -13.068 -3.392 1.00 95.88 71 THR A CA 1
ATOM 603 C C . THR A 1 71 ? -15.865 -13.344 -4.509 1.00 95.88 71 THR A C 1
ATOM 605 O O . THR A 1 71 ? -15.865 -14.440 -5.063 1.00 95.88 71 THR A O 1
ATOM 608 N N . LEU A 1 72 ? -14.968 -12.390 -4.789 1.00 96.31 72 LEU A N 1
ATOM 609 C CA . LEU A 1 72 ? -13.932 -12.498 -5.815 1.00 96.31 72 LEU A CA 1
ATOM 610 C C . LEU A 1 72 ? -12.688 -13.276 -5.358 1.00 96.31 72 LEU A C 1
ATOM 612 O O . LEU A 1 72 ? -11.805 -13.516 -6.173 1.00 96.31 72 LEU A O 1
ATOM 616 N N . GLU A 1 73 ? -12.594 -13.696 -4.090 1.00 95.69 73 GLU A N 1
ATOM 617 C CA . GLU A 1 73 ? -11.421 -14.432 -3.581 1.00 95.69 73 GLU A CA 1
ATOM 618 C C . GLU A 1 73 ? -11.164 -15.745 -4.339 1.00 95.69 73 GLU A C 1
ATOM 620 O O . GLU A 1 73 ? -10.016 -16.158 -4.499 1.00 95.69 73 GLU A O 1
ATOM 625 N N . ASN A 1 74 ? -12.238 -16.383 -4.813 1.00 93.38 74 ASN A N 1
ATOM 626 C CA . ASN A 1 74 ? -12.194 -17.654 -5.536 1.00 93.38 74 ASN A CA 1
ATOM 627 C C . ASN A 1 74 ? -12.337 -17.485 -7.059 1.00 93.38 74 ASN A C 1
ATOM 629 O O . ASN A 1 74 ? -12.496 -18.481 -7.766 1.00 93.38 74 ASN A O 1
ATOM 633 N N . ASP A 1 75 ? -12.324 -16.251 -7.571 1.00 94.00 75 ASP A N 1
ATOM 634 C CA . ASP A 1 75 ? -12.404 -15.995 -9.008 1.00 94.00 75 ASP A CA 1
ATOM 635 C C . ASP A 1 75 ? -11.082 -16.384 -9.688 1.00 94.00 75 ASP A C 1
ATOM 637 O O . ASP A 1 75 ? -10.017 -15.862 -9.361 1.00 94.00 75 ASP A O 1
ATOM 641 N N . THR A 1 76 ? -11.144 -17.304 -10.652 1.00 93.69 76 THR A N 1
ATOM 642 C CA . THR A 1 76 ? -9.959 -17.839 -11.339 1.00 93.69 76 THR A CA 1
ATOM 643 C C . THR A 1 76 ? -9.304 -16.854 -12.304 1.00 93.69 76 THR A C 1
ATOM 645 O O . THR A 1 76 ? -8.179 -17.093 -12.735 1.00 93.69 76 THR A O 1
ATOM 648 N N . THR A 1 77 ? -9.989 -15.769 -12.667 1.00 95.38 77 THR A N 1
ATOM 649 C CA . THR A 1 77 ? -9.438 -14.713 -13.532 1.00 95.38 77 THR A CA 1
ATOM 650 C C . THR A 1 77 ? -8.568 -13.723 -12.760 1.00 95.38 77 THR A C 1
ATOM 652 O O . THR A 1 77 ? -7.778 -12.995 -13.357 1.00 95.38 77 THR A O 1
ATOM 655 N N . ILE A 1 78 ? -8.641 -13.732 -11.424 1.00 95.06 78 ILE A N 1
ATOM 656 C CA . ILE A 1 78 ? -7.833 -12.888 -10.546 1.00 95.06 78 ILE A CA 1
ATOM 657 C C . ILE A 1 78 ? -6.775 -13.758 -9.876 1.00 95.06 78 ILE A C 1
ATOM 659 O O . ILE A 1 78 ? -7.063 -14.773 -9.245 1.00 95.06 78 ILE A O 1
ATOM 663 N N . THR A 1 79 ? -5.510 -13.344 -9.946 1.00 94.50 79 THR A N 1
ATOM 664 C CA . THR A 1 79 ? -4.475 -14.054 -9.188 1.00 94.50 79 THR A CA 1
ATOM 665 C C . THR A 1 79 ? -4.709 -13.886 -7.685 1.00 94.50 79 THR A C 1
ATOM 667 O O . THR A 1 79 ? -4.996 -12.791 -7.196 1.00 94.50 79 THR A O 1
ATOM 670 N N . LYS A 1 80 ? -4.500 -14.959 -6.915 1.00 95.38 80 LYS A N 1
ATOM 671 C CA . LYS A 1 80 ? -4.619 -14.920 -5.447 1.00 95.38 80 LYS A CA 1
ATOM 672 C C . LYS A 1 80 ? -3.785 -13.798 -4.821 1.00 95.38 80 LYS A C 1
ATOM 674 O O . LYS A 1 80 ? -4.230 -13.155 -3.875 1.00 95.38 80 LYS A O 1
ATOM 679 N N . TYR A 1 81 ? -2.591 -13.553 -5.363 1.00 95.19 81 TYR A N 1
ATOM 680 C CA . TYR A 1 81 ? -1.729 -12.457 -4.929 1.00 95.19 81 TYR A CA 1
ATOM 681 C C . TYR A 1 81 ? -2.419 -11.097 -5.111 1.00 95.19 81 TYR A C 1
ATOM 683 O O . TYR A 1 81 ? -2.515 -10.333 -4.156 1.00 95.19 81 TYR A O 1
ATOM 691 N N . LEU A 1 82 ? -2.972 -10.828 -6.299 1.00 95.25 82 LEU A N 1
ATOM 692 C CA . LEU A 1 82 ? -3.638 -9.564 -6.619 1.00 95.25 82 LEU A CA 1
ATOM 693 C C . LEU A 1 82 ? -4.878 -9.305 -5.755 1.00 95.25 82 LEU A C 1
ATOM 695 O O . LEU A 1 82 ? -5.107 -8.173 -5.338 1.00 95.25 82 LEU A O 1
ATOM 699 N N . TYR A 1 83 ? -5.654 -10.339 -5.432 1.00 97.81 83 TYR A N 1
ATOM 700 C CA . TYR A 1 83 ? -6.735 -10.210 -4.453 1.00 97.81 83 TYR A CA 1
ATOM 701 C C . TYR A 1 83 ? -6.187 -9.840 -3.064 1.00 97.81 83 TYR A C 1
ATOM 703 O O . TYR A 1 83 ? -6.641 -8.878 -2.441 1.00 97.81 83 TYR A O 1
ATOM 711 N N . LYS A 1 84 ? -5.175 -10.579 -2.587 1.00 97.81 84 LYS A N 1
ATOM 712 C CA . LYS A 1 84 ? -4.646 -10.427 -1.226 1.00 97.81 84 LYS A CA 1
ATOM 713 C C . LYS A 1 84 ? -3.979 -9.079 -0.978 1.00 97.81 84 LYS A C 1
ATOM 715 O O . LYS A 1 84 ? -4.161 -8.552 0.115 1.00 97.81 84 LYS A O 1
ATOM 720 N N . ILE A 1 85 ? -3.282 -8.490 -1.955 1.00 97.69 85 ILE A N 1
ATOM 721 C CA . ILE A 1 85 ? -2.706 -7.145 -1.771 1.00 97.69 85 ILE A CA 1
ATOM 722 C C . ILE A 1 85 ? -3.801 -6.097 -1.500 1.00 97.69 85 ILE A C 1
ATOM 724 O O . ILE A 1 85 ? -3.652 -5.269 -0.608 1.00 97.69 85 ILE A O 1
ATOM 728 N N . HIS A 1 86 ? -4.944 -6.176 -2.192 1.00 98.12 86 HIS A N 1
ATOM 729 C CA . HIS A 1 86 ? -6.054 -5.242 -1.982 1.00 98.12 86 HIS A CA 1
ATOM 730 C C . HIS A 1 86 ? -6.785 -5.520 -0.662 1.00 98.12 86 HIS A C 1
ATOM 732 O O . HIS A 1 86 ? -7.134 -4.580 0.051 1.00 98.12 86 HIS A O 1
ATOM 738 N N . ASP A 1 87 ? -6.986 -6.793 -0.298 1.00 98.31 87 ASP A N 1
ATOM 739 C CA . ASP A 1 87 ? -7.592 -7.163 0.989 1.00 98.31 87 ASP A CA 1
ATOM 740 C C . ASP A 1 87 ? -6.734 -6.663 2.165 1.00 98.31 87 ASP A C 1
ATOM 742 O O . ASP A 1 87 ? -7.267 -6.101 3.121 1.00 98.31 87 ASP A O 1
ATOM 746 N N . VAL A 1 88 ? -5.402 -6.765 2.082 1.00 98.44 88 VAL A N 1
ATOM 747 C CA . VAL A 1 88 ? -4.484 -6.192 3.083 1.00 98.44 88 VAL A CA 1
ATOM 748 C C . VAL A 1 88 ? -4.726 -4.694 3.266 1.00 98.44 88 VAL A C 1
ATOM 750 O O . VAL A 1 88 ? -5.014 -4.265 4.387 1.00 98.44 88 VAL A O 1
ATOM 753 N N . SER A 1 89 ? -4.683 -3.903 2.189 1.00 98.12 89 SER A N 1
ATOM 754 C CA . SER A 1 89 ? -4.861 -2.448 2.282 1.00 98.12 89 SER A CA 1
ATOM 755 C C . SER A 1 89 ? -6.248 -2.054 2.821 1.00 98.12 89 SER A C 1
ATOM 757 O O . SER A 1 89 ? -6.369 -1.094 3.591 1.00 98.12 89 SER A O 1
ATOM 759 N N . LEU A 1 90 ? -7.303 -2.816 2.497 1.00 98.56 90 LEU A N 1
ATOM 760 C CA . LEU A 1 90 ? -8.638 -2.603 3.070 1.00 98.56 90 LEU A CA 1
ATOM 761 C C . LEU A 1 90 ? -8.671 -2.883 4.577 1.00 98.56 90 LEU A C 1
ATOM 763 O O . LEU A 1 90 ? -9.190 -2.064 5.332 1.00 98.56 90 LEU A O 1
ATOM 767 N N . ASN A 1 91 ? -8.089 -3.993 5.044 1.00 98.62 91 ASN A N 1
ATOM 768 C CA . ASN A 1 91 ? -8.092 -4.316 6.475 1.00 98.62 91 ASN A CA 1
ATOM 769 C C . ASN A 1 91 ? -7.217 -3.348 7.295 1.00 98.62 91 ASN A C 1
ATOM 771 O O . ASN A 1 91 ? -7.593 -2.998 8.415 1.00 98.62 91 ASN A O 1
ATOM 775 N N . ILE A 1 92 ? -6.120 -2.830 6.729 1.00 98.50 92 ILE A N 1
ATOM 776 C CA . ILE A 1 92 ? -5.351 -1.722 7.326 1.00 98.50 92 ILE A CA 1
ATOM 777 C C . ILE A 1 92 ? -6.246 -0.487 7.480 1.00 98.50 92 ILE A C 1
ATOM 779 O O . ILE A 1 92 ? -6.302 0.116 8.555 1.00 98.50 92 ILE A O 1
ATOM 783 N N . SER A 1 93 ? -7.007 -0.139 6.442 1.00 98.00 93 SER A N 1
ATOM 784 C CA . SER A 1 93 ? -7.939 0.995 6.478 1.00 98.00 93 SER A CA 1
ATOM 785 C C . SER A 1 93 ? -9.041 0.796 7.524 1.00 98.00 93 SER A C 1
ATOM 787 O O . SER A 1 93 ? -9.380 1.732 8.248 1.00 98.00 93 SER A O 1
ATOM 789 N N . PHE A 1 94 ? -9.541 -0.433 7.685 1.00 98.56 94 PHE A N 1
ATOM 790 C CA . PHE A 1 94 ? -10.492 -0.773 8.743 1.00 98.56 94 PHE A CA 1
ATOM 791 C C . PHE A 1 94 ? -9.887 -0.594 10.133 1.00 98.56 94 PHE A C 1
ATOM 793 O O . PHE A 1 94 ? -10.510 0.070 10.958 1.00 98.56 94 PHE A O 1
ATOM 800 N N . SER A 1 95 ? -8.673 -1.099 10.393 1.00 98.19 95 SER A N 1
ATOM 801 C CA . SER A 1 95 ? -8.025 -0.896 11.700 1.00 98.19 95 SER A CA 1
ATOM 802 C C . SER A 1 95 ? -7.879 0.588 12.043 1.00 98.19 95 SER A C 1
ATOM 804 O O . SER A 1 95 ? -8.214 0.991 13.152 1.00 98.19 95 SER A O 1
ATOM 806 N N . LYS A 1 96 ? -7.490 1.430 11.076 1.00 98.00 96 LYS A N 1
ATOM 807 C CA . LYS A 1 96 ? -7.367 2.880 11.274 1.00 98.00 96 LYS A CA 1
ATOM 808 C C . LYS A 1 96 ? -8.714 3.543 11.565 1.00 98.00 96 LYS A C 1
ATOM 810 O O . LYS A 1 96 ? -8.815 4.408 12.435 1.00 98.00 96 LYS A O 1
ATOM 815 N N . MET A 1 97 ? -9.750 3.163 10.825 1.00 97.94 97 MET A N 1
ATOM 816 C CA . MET A 1 97 ? -11.097 3.699 11.000 1.00 97.94 97 MET A CA 1
ATOM 817 C C . MET A 1 97 ? -11.674 3.317 12.369 1.00 97.94 97 MET A C 1
ATOM 819 O O . MET A 1 97 ? -12.163 4.194 13.076 1.00 97.94 97 MET A O 1
ATOM 823 N N . PHE A 1 98 ? -11.562 2.052 12.783 1.00 98.38 98 PHE A N 1
ATOM 824 C CA . PHE A 1 98 ? -12.006 1.615 14.111 1.00 98.38 98 PHE A CA 1
ATOM 825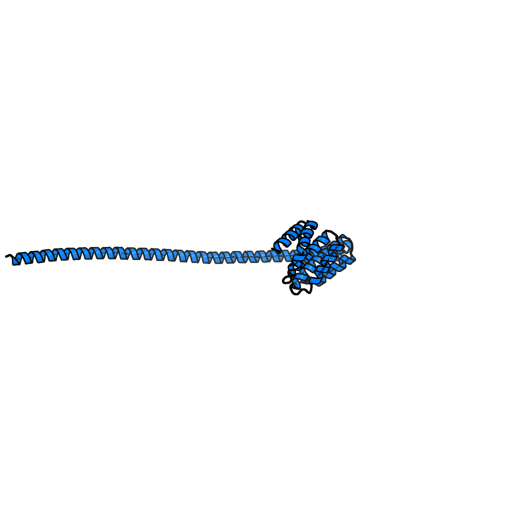 C C . PHE A 1 98 ? -11.201 2.265 15.237 1.00 98.38 98 PHE A C 1
ATOM 827 O O . PHE A 1 98 ? -11.784 2.686 16.236 1.00 98.38 98 PHE A O 1
ATOM 834 N N . LEU A 1 99 ? -9.897 2.464 15.036 1.00 97.56 99 LEU A N 1
ATOM 835 C CA . LEU A 1 99 ? -9.058 3.188 15.984 1.00 97.56 99 LEU A CA 1
ATOM 836 C C . LEU A 1 99 ? -9.517 4.643 16.140 1.00 97.56 99 LEU A C 1
ATOM 838 O O . LEU A 1 99 ? -9.659 5.130 17.256 1.00 97.56 99 LEU A O 1
ATOM 842 N N . THR A 1 100 ? -9.845 5.315 15.032 1.00 96.62 100 THR A N 1
ATOM 843 C CA . THR A 1 100 ? -10.379 6.692 15.044 1.00 96.62 100 THR A CA 1
ATOM 844 C C . THR A 1 100 ? -11.703 6.785 15.812 1.00 96.62 100 THR A C 1
ATOM 846 O O . THR A 1 100 ? -11.983 7.793 16.458 1.00 96.62 100 THR A O 1
ATOM 849 N N . ARG A 1 101 ? -12.509 5.718 15.780 1.00 97.06 101 ARG A N 1
ATOM 850 C CA . ARG A 1 101 ? -13.764 5.595 16.537 1.00 97.06 101 ARG A CA 1
ATOM 851 C C . ARG A 1 101 ? -13.572 5.137 17.986 1.00 97.06 101 ARG A C 1
ATOM 853 O O . ARG A 1 101 ? -14.556 5.033 18.712 1.00 97.06 101 ARG A O 1
ATOM 860 N N . LYS A 1 102 ? -12.331 4.884 18.418 1.00 97.12 102 LYS A N 1
ATOM 861 C CA . LYS A 1 102 ? -11.981 4.314 19.732 1.00 97.12 102 LYS A CA 1
ATOM 862 C C . LYS A 1 102 ? -12.574 2.922 19.981 1.00 97.12 102 LYS A C 1
ATOM 864 O O . LYS A 1 102 ? -12.756 2.505 21.121 1.00 97.12 102 LYS A O 1
ATOM 869 N N . GLU A 1 103 ? -12.842 2.176 18.914 1.00 98.12 103 GLU A N 1
ATOM 870 C CA . GLU A 1 103 ? -13.300 0.789 18.972 1.00 98.12 103 GLU A CA 1
ATOM 871 C C . GLU A 1 103 ? -12.077 -0.140 19.028 1.00 98.12 103 GLU A C 1
ATOM 873 O O . GLU A 1 103 ? -11.640 -0.701 18.016 1.00 98.12 103 GLU A O 1
ATOM 878 N N . LEU A 1 104 ? -11.463 -0.249 20.210 1.00 98.06 104 LEU A N 1
ATOM 879 C CA . LEU A 1 104 ? -10.166 -0.916 20.378 1.00 98.06 104 LEU A CA 1
ATOM 880 C C . LEU A 1 104 ? -10.213 -2.422 20.088 1.00 98.06 104 LEU A C 1
ATOM 882 O O . LEU A 1 104 ? -9.291 -2.931 19.457 1.00 98.06 104 LEU A O 1
ATOM 886 N N . ASP A 1 105 ? -11.298 -3.116 20.436 1.00 98.25 105 ASP A N 1
ATOM 887 C CA . ASP A 1 105 ? -11.451 -4.548 20.134 1.00 98.25 105 ASP A CA 1
ATOM 888 C C . ASP A 1 105 ? -11.495 -4.803 18.620 1.00 98.25 105 ASP A C 1
ATOM 890 O O . ASP A 1 105 ? -10.767 -5.650 18.093 1.00 98.25 105 ASP A O 1
ATOM 894 N N . SER A 1 106 ? -12.293 -4.011 17.893 1.00 98.25 106 SER A N 1
ATOM 895 C CA . SER A 1 106 ? -12.344 -4.039 16.426 1.00 98.25 106 SER A CA 1
ATOM 896 C C . SER A 1 106 ? -10.979 -3.697 15.831 1.00 98.25 106 SER A C 1
ATOM 898 O O . SER A 1 106 ? -10.518 -4.352 14.896 1.00 98.25 106 SER A O 1
ATOM 900 N N . THR A 1 107 ? -10.293 -2.703 16.395 1.00 98.62 107 THR A N 1
ATOM 901 C CA . THR A 1 107 ? -8.944 -2.320 15.965 1.00 98.62 107 THR A CA 1
ATOM 902 C C . THR A 1 107 ? -7.970 -3.488 16.100 1.00 98.62 107 THR A C 1
ATOM 904 O O . THR A 1 107 ? -7.314 -3.847 15.122 1.00 98.62 107 THR A O 1
ATOM 907 N N . ALA A 1 108 ? -7.919 -4.122 17.273 1.00 98.44 108 ALA A N 1
ATOM 908 C CA . ALA A 1 108 ? -7.059 -5.267 17.552 1.00 98.44 108 ALA A CA 1
ATOM 909 C C . ALA A 1 108 ? -7.349 -6.445 16.611 1.00 98.44 108 ALA A C 1
ATOM 911 O O . ALA A 1 108 ? -6.424 -7.072 16.091 1.00 98.44 108 ALA A O 1
ATOM 912 N N . PHE A 1 109 ? -8.631 -6.711 16.340 1.00 98.50 109 PHE A N 1
ATOM 913 C CA . PHE A 1 109 ? -9.051 -7.738 15.391 1.00 98.50 109 PHE A CA 1
ATOM 914 C C . PHE A 1 109 ? -8.468 -7.498 13.991 1.00 98.50 109 PHE A C 1
ATOM 916 O O . PHE A 1 109 ? -7.847 -8.397 13.419 1.00 98.50 109 PHE A O 1
ATOM 923 N N . TYR A 1 110 ? -8.626 -6.290 13.441 1.00 98.50 110 TYR A N 1
ATOM 924 C CA . TYR A 1 110 ? -8.129 -5.985 12.096 1.00 98.50 110 TYR A CA 1
ATOM 925 C C . TYR A 1 110 ? -6.602 -5.884 12.036 1.00 98.50 110 TYR A C 1
ATOM 927 O O . TYR A 1 110 ? -6.020 -6.338 11.053 1.00 98.50 110 TYR A O 1
ATOM 935 N N . LEU A 1 111 ? -5.944 -5.383 13.087 1.00 98.44 111 LEU A N 1
ATOM 936 C CA . LEU A 1 111 ? -4.482 -5.398 13.202 1.00 98.44 111 LEU A CA 1
ATOM 937 C C . LEU A 1 111 ? -3.928 -6.826 13.108 1.00 98.44 111 LEU A C 1
ATOM 939 O O . LEU A 1 111 ? -3.056 -7.094 12.281 1.00 98.44 111 LEU A O 1
ATOM 943 N N . LYS A 1 112 ? -4.492 -7.759 13.883 1.00 98.06 112 LYS A N 1
ATOM 944 C CA . LYS A 1 112 ? -4.090 -9.171 13.859 1.00 98.06 112 LYS A CA 1
ATOM 945 C C . LYS A 1 112 ? -4.372 -9.826 12.508 1.00 98.06 112 LYS A C 1
ATOM 947 O O . LYS A 1 112 ? -3.517 -10.517 11.967 1.00 98.06 112 LYS A O 1
ATOM 952 N N . LYS A 1 113 ? -5.547 -9.568 11.929 1.00 97.38 113 LYS A N 1
ATOM 953 C CA . LYS A 1 113 ? -5.912 -10.106 10.612 1.00 97.38 113 LYS A CA 1
ATOM 954 C C . LYS A 1 113 ? -4.917 -9.682 9.528 1.00 97.38 113 LYS A C 1
ATOM 956 O O . LYS A 1 113 ? -4.585 -10.467 8.646 1.00 97.38 113 LYS A O 1
ATOM 961 N N . VAL A 1 114 ? -4.444 -8.440 9.586 1.00 97.69 114 VAL A N 1
ATOM 962 C CA . VAL A 1 114 ? -3.434 -7.918 8.664 1.00 97.69 114 VAL A CA 1
ATOM 963 C C . VAL A 1 114 ? -2.072 -8.596 8.883 1.00 97.69 114 VAL A C 1
ATOM 965 O O . VAL A 1 114 ? -1.393 -8.910 7.905 1.00 97.69 114 VAL A O 1
ATOM 968 N N . ASP A 1 115 ? -1.692 -8.901 10.127 1.00 96.69 115 ASP A N 1
ATOM 969 C CA . ASP A 1 115 ? -0.452 -9.634 10.422 1.00 96.69 115 ASP A CA 1
ATOM 970 C C . ASP A 1 115 ? -0.407 -11.037 9.802 1.00 96.69 115 ASP A C 1
ATOM 972 O O . ASP A 1 115 ? 0.640 -11.452 9.298 1.00 96.69 115 ASP A O 1
ATOM 976 N N . ASP A 1 116 ? -1.545 -11.729 9.740 1.00 96.44 116 ASP A N 1
ATOM 977 C CA . ASP A 1 116 ? -1.657 -13.039 9.082 1.00 96.44 116 ASP A CA 1
ATOM 978 C C . ASP A 1 116 ? -1.418 -12.960 7.557 1.00 96.44 116 ASP A C 1
ATOM 980 O O . ASP A 1 116 ? -1.203 -13.973 6.888 1.00 96.44 116 ASP A O 1
ATOM 984 N N . MET A 1 117 ? -1.420 -11.750 6.985 1.00 96.69 117 MET A N 1
ATOM 985 C CA . MET A 1 117 ? -1.263 -11.481 5.553 1.00 96.69 117 MET A CA 1
ATOM 986 C C . MET A 1 117 ? 0.032 -10.722 5.210 1.00 96.69 117 MET A C 1
ATOM 988 O O . MET A 1 117 ? 0.158 -10.185 4.108 1.00 96.69 117 MET A O 1
ATOM 992 N N . ARG A 1 118 ? 1.031 -10.717 6.107 1.00 95.25 118 ARG A N 1
ATOM 993 C CA . ARG A 1 118 ? 2.310 -9.986 5.945 1.00 95.25 118 ARG A CA 1
ATOM 994 C C . ARG A 1 118 ? 3.028 -10.195 4.610 1.00 95.25 118 ARG A C 1
ATOM 996 O O . ARG A 1 118 ? 3.651 -9.265 4.106 1.00 95.25 118 ARG A O 1
ATOM 1003 N N . LEU A 1 119 ? 2.937 -11.390 4.023 1.00 96.81 119 LEU A N 1
ATOM 1004 C CA . LEU A 1 119 ? 3.576 -11.716 2.737 1.00 96.81 119 LEU A CA 1
ATOM 1005 C C . LEU A 1 119 ? 3.018 -10.911 1.551 1.00 96.81 119 LEU A C 1
ATOM 1007 O O . LEU A 1 119 ? 3.679 -10.813 0.520 1.00 96.81 119 LEU A O 1
ATOM 1011 N N . TYR A 1 120 ? 1.821 -10.339 1.689 1.00 97.69 120 TYR A N 1
ATOM 1012 C CA . TYR A 1 120 ? 1.147 -9.570 0.641 1.00 97.69 120 TYR A CA 1
ATOM 1013 C C . TYR A 1 120 ? 1.246 -8.053 0.852 1.00 97.69 120 TYR A C 1
ATOM 1015 O O . TYR A 1 120 ? 0.727 -7.293 0.044 1.00 97.69 120 TYR A O 1
ATOM 1023 N N . MET A 1 121 ? 1.913 -7.597 1.916 1.00 97.31 121 MET A N 1
ATOM 1024 C CA . MET A 1 121 ? 2.104 -6.172 2.182 1.00 97.31 121 MET A CA 1
ATOM 1025 C C . MET A 1 121 ? 3.193 -5.575 1.297 1.00 97.31 121 MET A C 1
ATOM 1027 O O . MET A 1 121 ? 4.334 -6.055 1.287 1.00 97.31 121 MET A O 1
ATOM 1031 N N . ASN A 1 122 ? 2.887 -4.448 0.661 1.00 95.69 122 ASN A N 1
ATOM 1032 C CA . ASN A 1 122 ? 3.924 -3.568 0.135 1.00 95.69 122 ASN A CA 1
ATOM 1033 C C . ASN A 1 122 ? 4.537 -2.705 1.267 1.00 95.69 122 ASN A C 1
ATOM 1035 O O . ASN A 1 122 ? 4.157 -2.799 2.436 1.00 95.69 122 ASN A O 1
ATOM 1039 N N . ASN A 1 123 ? 5.523 -1.867 0.941 1.00 96.00 123 ASN A N 1
ATOM 1040 C CA . ASN A 1 123 ? 6.197 -1.026 1.940 1.00 96.00 123 ASN A CA 1
ATOM 1041 C C . ASN A 1 123 ? 5.260 0.015 2.574 1.00 96.00 123 ASN A C 1
ATOM 1043 O O . ASN A 1 123 ? 5.330 0.253 3.776 1.00 96.00 123 ASN A O 1
ATOM 1047 N N . PHE A 1 124 ? 4.329 0.567 1.795 1.00 95.38 124 PHE A N 1
ATOM 1048 C CA . PHE A 1 124 ? 3.320 1.494 2.301 1.00 95.38 124 PHE A CA 1
ATOM 1049 C C . PHE A 1 124 ? 2.345 0.806 3.272 1.00 95.38 124 PHE A C 1
ATOM 1051 O O . PHE A 1 124 ? 1.998 1.376 4.306 1.00 95.38 124 PHE A O 1
ATOM 1058 N N . ASP A 1 125 ? 1.944 -0.437 2.997 1.00 97.81 125 ASP A N 1
ATOM 1059 C CA . ASP A 1 125 ? 1.114 -1.236 3.904 1.00 97.81 125 ASP A CA 1
ATOM 1060 C C . ASP A 1 125 ? 1.846 -1.510 5.227 1.00 97.81 125 ASP A C 1
ATOM 1062 O O . ASP A 1 125 ? 1.272 -1.309 6.295 1.00 97.81 125 ASP A O 1
ATOM 1066 N N . LYS A 1 126 ? 3.128 -1.906 5.176 1.00 98.00 126 LYS A N 1
ATOM 1067 C CA . LYS A 1 126 ? 3.953 -2.139 6.379 1.00 98.00 126 LYS A CA 1
ATOM 1068 C C . LYS A 1 126 ? 4.074 -0.880 7.230 1.00 98.00 126 LYS A C 1
ATOM 1070 O O . LYS A 1 126 ? 3.869 -0.933 8.440 1.00 98.00 126 LYS A O 1
ATOM 1075 N N . GLU A 1 127 ? 4.369 0.254 6.598 1.00 97.75 127 GLU A N 1
ATOM 1076 C CA . GLU A 1 127 ? 4.454 1.546 7.273 1.00 97.75 127 GLU A CA 1
ATOM 1077 C C . GLU A 1 127 ? 3.137 1.896 7.981 1.00 97.75 127 GLU A C 1
ATOM 1079 O O . GLU A 1 127 ? 3.142 2.246 9.164 1.00 97.75 127 GLU A O 1
ATOM 1084 N N . ASN A 1 128 ? 2.002 1.768 7.289 1.00 97.75 128 ASN A N 1
ATOM 1085 C CA . ASN A 1 128 ? 0.696 2.052 7.882 1.00 97.75 128 ASN A CA 1
ATOM 1086 C C . ASN A 1 128 ? 0.323 1.059 8.984 1.00 97.75 128 ASN A C 1
ATOM 1088 O O . ASN A 1 128 ? -0.236 1.470 9.997 1.00 97.75 128 ASN A O 1
ATOM 1092 N N . GLN A 1 129 ? 0.670 -0.218 8.833 1.00 98.06 129 GLN A N 1
ATOM 1093 C CA . GLN A 1 129 ? 0.445 -1.224 9.864 1.00 98.06 129 GLN A CA 1
ATOM 1094 C C . GLN A 1 129 ? 1.225 -0.893 11.142 1.00 98.06 129 GLN A C 1
ATOM 1096 O O . GLN A 1 129 ? 0.658 -0.933 12.234 1.00 98.06 129 GLN A O 1
ATOM 1101 N N . PHE A 1 130 ? 2.496 -0.490 11.027 1.00 98.50 130 PHE A N 1
ATOM 1102 C CA . PHE A 1 130 ? 3.266 -0.026 12.183 1.00 98.50 130 PHE A CA 1
ATOM 1103 C C . PHE A 1 130 ? 2.651 1.224 12.812 1.00 98.50 130 PHE A C 1
ATOM 1105 O O . PHE A 1 130 ? 2.488 1.265 14.028 1.00 98.50 130 PHE A O 1
ATOM 1112 N N . LYS A 1 131 ? 2.242 2.216 12.011 1.00 98.50 131 LYS A N 1
ATOM 1113 C CA . LYS A 1 131 ? 1.564 3.423 12.521 1.00 98.50 131 LYS A CA 1
ATOM 1114 C C . LYS A 1 131 ? 0.269 3.096 13.266 1.00 98.50 131 LYS A C 1
ATOM 1116 O O . LYS A 1 131 ? 0.029 3.667 14.327 1.00 98.50 131 LYS A O 1
ATOM 1121 N N . ASN A 1 132 ? -0.535 2.166 12.752 1.00 98.38 132 ASN A N 1
ATOM 1122 C CA . ASN A 1 132 ? -1.769 1.743 13.408 1.00 98.38 132 ASN A CA 1
ATOM 1123 C C . ASN A 1 132 ? -1.482 1.033 14.739 1.00 98.38 132 ASN A C 1
ATOM 1125 O O . ASN A 1 132 ? -2.164 1.313 15.720 1.00 98.38 132 ASN A O 1
ATOM 1129 N N . TYR A 1 133 ? -0.451 0.182 14.814 1.00 98.62 133 TYR A N 1
ATOM 1130 C CA . TYR A 1 133 ? -0.022 -0.422 16.080 1.00 98.62 133 TYR A CA 1
ATOM 1131 C C . TYR A 1 133 ? 0.487 0.610 17.090 1.00 98.62 133 TYR A C 1
ATOM 1133 O O . TYR A 1 133 ? 0.115 0.542 18.259 1.00 98.62 133 TYR A O 1
ATOM 1141 N N . ILE A 1 134 ? 1.298 1.580 16.655 1.00 98.69 134 ILE A N 1
ATOM 1142 C CA . ILE A 1 134 ? 1.786 2.673 17.514 1.00 98.69 134 ILE A CA 1
ATOM 1143 C C . ILE A 1 134 ? 0.598 3.411 18.135 1.00 98.69 134 ILE A C 1
ATOM 1145 O O . ILE A 1 134 ? 0.535 3.549 19.353 1.00 98.69 134 ILE A O 1
ATOM 1149 N N . ALA A 1 135 ? -0.361 3.830 17.308 1.00 98.50 135 ALA A N 1
ATOM 1150 C CA . ALA A 1 135 ? -1.529 4.568 17.770 1.00 98.50 135 ALA A CA 1
ATOM 1151 C C . ALA A 1 135 ? -2.474 3.701 18.631 1.00 98.50 135 ALA A C 1
ATOM 1153 O O . ALA A 1 135 ? -3.031 4.185 19.610 1.00 98.50 135 ALA A O 1
ATOM 1154 N N . TYR A 1 136 ? -2.600 2.404 18.343 1.00 98.62 136 TYR A N 1
ATOM 1155 C CA . TYR A 1 136 ? -3.340 1.464 19.188 1.00 98.62 136 TYR A CA 1
ATOM 1156 C C . TYR A 1 136 ? -2.722 1.319 20.588 1.00 98.62 136 TYR A C 1
ATOM 1158 O O . TYR A 1 136 ? -3.424 1.444 21.591 1.00 98.62 136 TYR A O 1
ATOM 1166 N N . TYR A 1 137 ? -1.406 1.109 20.684 1.00 98.62 137 TYR A N 1
ATOM 1167 C CA . TYR A 1 137 ? -0.728 1.010 21.981 1.00 98.62 137 TYR A CA 1
ATOM 1168 C C . TYR A 1 137 ? -0.650 2.353 22.717 1.00 98.62 137 TYR A C 1
ATOM 1170 O O . TYR A 1 137 ? -0.613 2.373 23.947 1.00 98.62 137 TYR A O 1
ATOM 1178 N N . GLU A 1 138 ? -0.686 3.474 21.994 1.00 98.25 138 GLU A N 1
ATOM 1179 C CA . GLU A 1 138 ? -0.864 4.804 22.577 1.00 98.25 138 GLU A CA 1
ATOM 1180 C C . GLU A 1 138 ? -2.216 4.933 23.293 1.00 98.25 138 GLU A C 1
ATOM 1182 O O . GLU A 1 138 ? -2.238 5.324 24.461 1.00 98.25 138 GLU A O 1
ATOM 1187 N N . GLU A 1 139 ? -3.320 4.521 22.658 1.00 98.06 139 GLU A N 1
ATOM 1188 C CA . GLU A 1 139 ? -4.653 4.508 23.287 1.00 98.06 139 GLU A CA 1
ATOM 1189 C C . GLU A 1 139 ? -4.714 3.569 24.507 1.00 98.06 139 GLU A C 1
ATOM 1191 O O . GLU A 1 139 ? -5.358 3.886 25.509 1.00 98.06 139 GLU A O 1
ATOM 1196 N N . LEU A 1 140 ? -3.982 2.449 24.476 1.00 97.94 140 LEU A N 1
ATOM 1197 C CA . LEU A 1 140 ? -3.847 1.534 25.618 1.00 97.94 140 LEU A CA 1
ATOM 1198 C C . LEU A 1 140 ? -2.915 2.042 26.729 1.00 97.94 140 LEU A C 1
ATOM 1200 O O . LEU A 1 140 ? -2.848 1.424 27.792 1.00 97.94 140 LEU A O 1
ATOM 1204 N N . LYS A 1 141 ? -2.188 3.147 26.509 1.00 98.19 141 LYS A N 1
ATOM 1205 C CA . LYS A 1 141 ? -1.110 3.647 27.386 1.00 98.19 141 LYS A CA 1
ATOM 1206 C C . LYS A 1 141 ? 0.030 2.639 27.600 1.00 98.19 141 LYS A C 1
ATOM 1208 O O . LYS A 1 141 ? 0.784 2.739 28.571 1.00 98.19 141 LYS A O 1
ATOM 1213 N N . ASP A 1 142 ? 0.204 1.704 26.671 1.00 98.38 142 ASP A N 1
ATOM 1214 C CA . ASP A 1 142 ? 1.290 0.726 26.677 1.00 98.38 142 ASP A CA 1
ATOM 1215 C C . ASP A 1 142 ? 2.532 1.322 26.004 1.00 98.38 142 ASP A C 1
ATOM 1217 O O . ASP A 1 142 ? 2.768 1.209 24.797 1.00 98.38 142 ASP A O 1
ATOM 1221 N N . THR A 1 143 ? 3.337 2.009 26.812 1.00 98.06 143 THR A N 1
ATOM 1222 C CA . THR A 1 143 ? 4.525 2.724 26.325 1.00 98.06 143 THR A CA 1
ATOM 1223 C C . THR A 1 143 ? 5.586 1.771 25.771 1.00 98.06 143 THR A C 1
ATOM 1225 O O . THR A 1 143 ? 6.288 2.124 24.823 1.00 98.06 143 THR A O 1
ATOM 1228 N N . GLN A 1 144 ? 5.699 0.560 26.325 1.00 98.44 144 GLN A N 1
ATOM 1229 C CA . GLN A 1 144 ? 6.705 -0.408 25.897 1.00 98.44 144 GLN A CA 1
ATOM 1230 C C . GLN A 1 144 ? 6.411 -0.899 24.480 1.00 98.44 144 GLN A C 1
ATOM 1232 O O . GLN A 1 144 ? 7.271 -0.796 23.604 1.00 98.44 144 GLN A O 1
ATOM 1237 N N . ASN A 1 145 ? 5.191 -1.378 24.226 1.00 98.12 145 ASN A N 1
ATOM 1238 C CA . ASN A 1 145 ? 4.832 -1.862 22.898 1.00 98.12 145 ASN A CA 1
ATOM 1239 C C . ASN A 1 145 ? 4.770 -0.731 21.871 1.00 98.12 145 ASN A C 1
ATOM 1241 O O . ASN A 1 145 ? 5.230 -0.916 20.743 1.00 98.12 145 ASN A O 1
ATOM 1245 N N . LYS A 1 146 ? 4.316 0.466 22.266 1.00 98.44 146 LYS A N 1
ATOM 1246 C CA . LYS A 1 146 ? 4.394 1.653 21.405 1.00 98.44 146 LYS A CA 1
ATOM 1247 C C . LYS A 1 146 ? 5.825 1.899 20.913 1.00 98.44 146 LYS A C 1
ATOM 1249 O O . LYS A 1 146 ? 6.042 2.031 19.709 1.00 98.44 146 LYS A O 1
ATOM 1254 N N . ASN A 1 147 ? 6.801 1.907 21.822 1.00 98.31 147 ASN A N 1
ATOM 1255 C CA . ASN A 1 147 ? 8.205 2.145 21.478 1.00 98.31 147 ASN A CA 1
ATOM 1256 C C . ASN A 1 147 ? 8.789 1.029 20.598 1.00 98.31 147 ASN A C 1
ATOM 1258 O O . ASN A 1 147 ? 9.454 1.332 19.611 1.00 98.31 147 ASN A O 1
ATOM 1262 N N . ASN A 1 148 ? 8.460 -0.240 20.865 1.00 98.44 148 ASN A N 1
ATOM 1263 C CA . ASN A 1 148 ? 8.886 -1.364 20.020 1.00 98.44 148 ASN A CA 1
ATOM 1264 C C . ASN A 1 148 ? 8.437 -1.196 18.554 1.00 98.44 148 ASN A C 1
ATOM 1266 O O . ASN A 1 148 ? 9.187 -1.487 17.616 1.00 98.44 148 ASN A O 1
ATOM 1270 N N . TYR A 1 149 ? 7.211 -0.711 18.339 1.00 98.19 149 TYR A N 1
ATOM 1271 C CA . TYR A 1 149 ? 6.697 -0.454 16.994 1.00 98.19 149 TYR A CA 1
ATOM 1272 C C . TYR A 1 149 ? 7.271 0.823 16.361 1.00 98.19 149 TYR A C 1
ATOM 1274 O O . TYR A 1 149 ? 7.477 0.842 15.147 1.00 98.19 149 TYR A O 1
ATOM 1282 N N . ILE A 1 150 ? 7.604 1.852 17.152 1.00 98.50 150 ILE A N 1
ATOM 1283 C CA . ILE A 1 150 ? 8.368 3.021 16.677 1.00 98.50 150 ILE A CA 1
ATOM 1284 C C . ILE A 1 150 ? 9.747 2.588 16.162 1.00 98.50 150 ILE A C 1
ATOM 1286 O O . ILE A 1 150 ? 10.143 2.981 15.063 1.00 98.50 150 ILE A O 1
ATOM 1290 N N . ASP A 1 151 ? 10.453 1.737 16.906 1.00 98.25 151 ASP A N 1
ATOM 1291 C CA . ASP A 1 151 ? 11.760 1.216 16.497 1.00 98.25 151 ASP A CA 1
ATOM 1292 C C . ASP A 1 151 ? 11.654 0.344 15.241 1.00 98.25 151 ASP A C 1
ATOM 1294 O O . ASP A 1 151 ? 12.460 0.474 14.315 1.00 98.25 151 ASP A O 1
ATOM 1298 N N . SER A 1 152 ? 10.611 -0.488 15.157 1.00 97.19 152 SER A N 1
ATOM 1299 C CA . SER A 1 152 ? 10.321 -1.298 13.966 1.00 97.19 152 SER A CA 1
ATOM 1300 C C . SER A 1 152 ? 10.081 -0.429 12.728 1.00 97.19 152 SER A C 1
ATOM 1302 O O . SER A 1 152 ? 10.638 -0.701 11.661 1.00 97.19 152 SER A O 1
ATOM 1304 N N . LEU A 1 153 ? 9.312 0.655 12.872 1.00 97.94 153 LEU A N 1
ATOM 1305 C CA . LEU A 1 153 ? 9.070 1.626 11.807 1.00 97.94 153 LEU A CA 1
ATOM 1306 C C . LEU A 1 153 ? 10.360 2.348 11.390 1.00 97.94 153 LEU A C 1
ATOM 1308 O O . LEU A 1 153 ? 10.632 2.498 10.198 1.00 97.94 153 LEU A O 1
ATOM 1312 N N . LYS A 1 154 ? 11.189 2.758 12.356 1.00 97.88 154 LYS A N 1
ATOM 1313 C CA . LYS A 1 154 ? 12.484 3.395 12.085 1.00 97.88 154 LYS A CA 1
ATOM 1314 C C . LYS A 1 154 ? 13.412 2.466 11.303 1.00 97.88 154 LYS A C 1
ATOM 1316 O O . LYS A 1 154 ? 13.987 2.891 10.302 1.00 97.88 154 LYS A O 1
ATOM 1321 N N . ASN A 1 155 ? 13.520 1.205 11.722 1.00 98.06 155 ASN A N 1
ATOM 1322 C CA . ASN A 1 155 ? 14.324 0.199 11.033 1.00 98.06 155 ASN A CA 1
ATOM 1323 C C . ASN A 1 155 ? 13.811 -0.049 9.606 1.00 98.06 155 ASN A C 1
ATOM 1325 O O . ASN A 1 155 ? 14.594 -0.085 8.659 1.00 98.06 155 ASN A O 1
ATOM 1329 N N . HIS A 1 156 ? 12.490 -0.152 9.428 1.00 96.50 156 HIS A N 1
ATOM 1330 C CA . HIS A 1 156 ? 11.887 -0.288 8.104 1.00 96.50 156 HIS A CA 1
ATOM 1331 C C . HIS A 1 156 ? 12.269 0.877 7.182 1.00 96.50 156 HIS A C 1
ATOM 1333 O O . HIS A 1 156 ? 12.789 0.645 6.092 1.00 96.50 156 HIS A O 1
ATOM 1339 N N . ASN A 1 157 ? 12.103 2.117 7.645 1.00 95.25 157 ASN A N 1
ATOM 1340 C CA . ASN A 1 157 ? 12.441 3.308 6.865 1.00 95.25 157 ASN A CA 1
ATOM 1341 C C . ASN A 1 157 ? 13.938 3.387 6.537 1.00 95.25 157 ASN A C 1
ATOM 1343 O O . ASN A 1 157 ? 14.307 3.748 5.421 1.00 95.25 157 ASN A O 1
ATOM 1347 N N . GLN A 1 158 ? 14.809 3.017 7.479 1.00 96.69 158 GLN A N 1
ATOM 1348 C CA . GLN A 1 158 ? 16.252 2.978 7.247 1.00 96.69 158 GLN A CA 1
ATOM 1349 C C . GLN A 1 158 ? 16.630 1.946 6.175 1.00 96.69 158 GLN A C 1
ATOM 1351 O O . GLN A 1 158 ? 17.453 2.241 5.309 1.00 96.69 158 GLN A O 1
ATOM 1356 N N . ASN A 1 159 ? 15.993 0.773 6.181 1.00 95.94 159 ASN A N 1
ATOM 1357 C CA . ASN A 1 159 ? 16.202 -0.238 5.146 1.00 95.94 159 ASN A CA 1
ATOM 1358 C C . ASN A 1 159 ? 15.764 0.268 3.766 1.00 95.94 159 ASN A C 1
ATOM 1360 O O . ASN A 1 159 ? 16.529 0.134 2.815 1.00 95.94 159 ASN A O 1
ATOM 1364 N N . LEU A 1 160 ? 14.609 0.937 3.664 1.00 94.12 160 LEU A N 1
ATOM 1365 C CA . LEU A 1 160 ? 14.153 1.534 2.402 1.00 94.12 160 LEU A CA 1
ATOM 1366 C C . LEU A 1 160 ? 15.116 2.601 1.870 1.00 94.12 160 LEU A C 1
ATOM 1368 O O . LEU A 1 160 ? 15.377 2.658 0.668 1.00 94.12 160 LEU A O 1
ATOM 1372 N N . ILE A 1 161 ? 15.664 3.440 2.753 1.00 94.00 161 ILE A N 1
ATOM 1373 C CA . ILE A 1 161 ? 16.664 4.447 2.377 1.00 94.00 161 ILE A CA 1
ATOM 1374 C C . ILE A 1 161 ? 17.924 3.765 1.837 1.00 94.00 161 ILE A C 1
ATOM 1376 O O . ILE A 1 161 ? 18.406 4.136 0.768 1.00 94.00 161 ILE A O 1
ATOM 1380 N N . ASN A 1 162 ? 18.430 2.749 2.536 1.00 95.06 162 ASN A N 1
ATOM 1381 C CA . ASN A 1 162 ? 19.623 2.017 2.117 1.00 95.06 162 ASN A CA 1
ATOM 1382 C C . ASN A 1 162 ? 19.417 1.307 0.772 1.00 95.06 162 ASN A C 1
ATOM 1384 O O . ASN A 1 162 ? 20.275 1.393 -0.104 1.00 95.06 162 ASN A O 1
ATOM 1388 N N . GLU A 1 163 ? 18.273 0.648 0.576 1.00 93.56 163 GLU A N 1
ATOM 1389 C CA . GLU A 1 163 ? 17.911 0.012 -0.695 1.00 93.56 163 GLU A CA 1
ATOM 1390 C C . GLU A 1 163 ? 17.860 1.027 -1.842 1.00 93.56 163 GLU A C 1
ATOM 1392 O O . GLU A 1 163 ? 18.421 0.776 -2.909 1.00 93.56 163 GLU A O 1
ATOM 1397 N N . ASN A 1 164 ? 17.255 2.196 -1.620 1.00 91.56 164 ASN A N 1
ATOM 1398 C CA . ASN A 1 164 ? 17.160 3.245 -2.634 1.00 91.56 164 ASN A CA 1
ATOM 1399 C C . ASN A 1 164 ? 18.531 3.861 -2.972 1.00 91.56 164 ASN A C 1
ATOM 1401 O O . ASN A 1 164 ? 18.856 4.061 -4.145 1.00 91.56 164 ASN A O 1
ATOM 1405 N N . ILE A 1 165 ? 19.376 4.108 -1.964 1.00 92.62 165 ILE A N 1
ATOM 1406 C CA . ILE A 1 165 ? 20.756 4.577 -2.167 1.00 92.62 165 ILE A CA 1
ATOM 1407 C C . ILE A 1 165 ? 21.549 3.549 -2.981 1.00 92.62 165 ILE A C 1
ATOM 1409 O O . ILE A 1 165 ? 22.191 3.916 -3.964 1.00 92.62 165 ILE A O 1
ATOM 1413 N N . ASN A 1 166 ? 21.462 2.266 -2.623 1.00 94.38 166 ASN A N 1
ATOM 1414 C CA . ASN A 1 166 ? 22.152 1.191 -3.333 1.00 94.38 166 ASN A CA 1
ATOM 1415 C C . ASN A 1 166 ? 21.657 1.053 -4.780 1.00 94.38 166 ASN A C 1
ATOM 1417 O O . ASN A 1 166 ? 22.464 0.933 -5.700 1.00 94.38 166 ASN A O 1
ATOM 1421 N N . ALA A 1 167 ? 20.343 1.119 -5.008 1.00 92.44 167 ALA A N 1
ATOM 1422 C CA . ALA A 1 167 ? 19.768 1.091 -6.350 1.00 92.44 167 ALA A CA 1
ATOM 1423 C C . ALA A 1 167 ? 20.244 2.286 -7.193 1.00 92.44 167 ALA A C 1
ATOM 1425 O O . ALA A 1 167 ? 20.681 2.106 -8.329 1.00 92.44 167 ALA A O 1
ATOM 1426 N N . SER A 1 168 ? 20.231 3.491 -6.619 1.00 90.81 168 SER A N 1
ATOM 1427 C CA . SER A 1 168 ? 20.717 4.711 -7.273 1.00 90.81 168 SER A CA 1
ATOM 1428 C C . SER A 1 168 ? 22.207 4.624 -7.611 1.00 90.81 168 SER A C 1
ATOM 1430 O O . SER A 1 168 ? 22.620 5.008 -8.706 1.00 90.81 168 SER A O 1
ATOM 1432 N N . TYR A 1 169 ? 23.017 4.077 -6.700 1.00 92.56 169 TYR A N 1
ATOM 1433 C CA . TYR A 1 169 ? 24.438 3.829 -6.931 1.00 92.56 169 TYR A CA 1
ATOM 1434 C C . TYR A 1 169 ? 24.655 2.863 -8.103 1.00 92.56 169 TYR A C 1
ATOM 1436 O O . TYR A 1 169 ? 25.383 3.196 -9.037 1.00 92.56 169 TYR A O 1
ATOM 1444 N N . ASN A 1 170 ? 23.957 1.724 -8.112 1.00 93.25 170 ASN A N 1
ATOM 1445 C CA . ASN A 1 170 ? 24.054 0.721 -9.176 1.00 93.25 170 ASN A CA 1
ATOM 1446 C C . ASN A 1 170 ? 23.621 1.278 -10.544 1.00 93.25 170 ASN A C 1
ATOM 1448 O O . ASN A 1 170 ? 24.267 1.016 -11.561 1.00 93.25 170 ASN A O 1
ATOM 1452 N N . ILE A 1 171 ? 22.550 2.080 -10.584 1.00 90.75 171 ILE A N 1
ATOM 1453 C CA . ILE A 1 171 ? 22.101 2.759 -11.808 1.00 90.75 171 ILE A CA 1
ATOM 1454 C C . ILE A 1 171 ? 23.192 3.707 -12.311 1.00 90.75 171 ILE A C 1
ATOM 1456 O O . ILE A 1 171 ? 23.565 3.635 -13.483 1.00 90.75 171 ILE A O 1
ATOM 1460 N N . ASN A 1 172 ? 23.750 4.545 -11.437 1.00 89.94 172 ASN A N 1
ATOM 1461 C CA . ASN A 1 172 ? 24.804 5.487 -11.810 1.00 89.94 172 ASN A CA 1
ATOM 1462 C C . ASN A 1 172 ? 26.073 4.780 -12.298 1.00 89.94 172 ASN A C 1
ATOM 1464 O O . ASN A 1 172 ? 26.647 5.179 -13.312 1.00 89.94 172 ASN A O 1
ATOM 1468 N N . GLU A 1 173 ? 26.491 3.706 -11.629 1.00 93.44 173 GLU A N 1
ATOM 1469 C CA . GLU A 1 173 ? 27.633 2.902 -12.061 1.00 93.44 173 GLU A CA 1
ATOM 1470 C C . GLU A 1 173 ? 27.388 2.304 -13.456 1.00 93.44 173 GLU A C 1
ATOM 1472 O O . GLU A 1 173 ? 28.234 2.425 -14.350 1.00 93.44 173 GLU A O 1
ATOM 1477 N N . SER A 1 174 ? 26.200 1.731 -13.681 1.00 91.94 174 SER A N 1
ATOM 1478 C CA . SER A 1 174 ? 25.816 1.178 -14.983 1.00 91.94 174 SER A CA 1
ATOM 1479 C C . SER A 1 174 ? 25.807 2.245 -16.084 1.00 91.94 174 SER A C 1
ATOM 1481 O O . SER A 1 174 ? 26.296 1.998 -17.188 1.00 91.94 174 SER A O 1
ATOM 1483 N N . PHE A 1 175 ? 25.343 3.460 -15.775 1.00 90.88 175 PHE A N 1
ATOM 1484 C CA . PHE A 1 175 ? 25.318 4.581 -16.708 1.00 90.88 175 PHE A CA 1
ATOM 1485 C C . PHE A 1 175 ? 26.731 5.040 -17.079 1.00 90.88 175 PHE A C 1
ATOM 1487 O O . PHE A 1 175 ? 27.033 5.214 -18.261 1.00 90.88 175 PHE A O 1
ATOM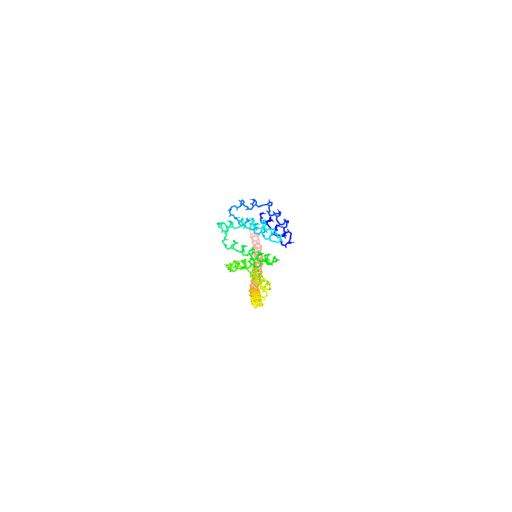 1494 N N . ILE A 1 176 ? 27.629 5.176 -16.096 1.00 92.25 176 ILE A N 1
ATOM 1495 C CA . ILE A 1 176 ? 29.038 5.525 -16.332 1.00 92.25 176 ILE A CA 1
ATOM 1496 C C . ILE A 1 176 ? 29.715 4.449 -17.185 1.00 92.25 176 ILE A C 1
ATOM 1498 O O . ILE A 1 176 ? 30.424 4.768 -18.142 1.00 92.25 176 ILE A O 1
ATOM 1502 N N . LYS A 1 177 ? 29.489 3.170 -16.869 1.00 93.69 177 LYS A N 1
ATOM 1503 C CA . LYS A 1 177 ? 30.057 2.045 -17.618 1.00 93.69 177 LYS A CA 1
ATOM 1504 C C . LYS A 1 177 ? 29.568 2.031 -19.067 1.00 93.69 177 LYS A C 1
ATOM 1506 O O . LYS A 1 177 ? 30.389 1.950 -19.979 1.00 93.69 177 LYS A O 1
ATOM 1511 N N . ASN A 1 178 ? 28.264 2.179 -19.285 1.00 91.62 178 ASN A N 1
ATOM 1512 C CA . ASN A 1 178 ? 27.679 2.222 -20.624 1.00 91.62 178 ASN A CA 1
ATOM 1513 C C . ASN A 1 178 ? 28.146 3.449 -21.413 1.00 91.62 178 ASN A C 1
ATOM 1515 O O . ASN A 1 178 ? 28.464 3.325 -22.591 1.00 91.62 178 ASN A O 1
ATOM 1519 N N . SER A 1 179 ? 28.277 4.607 -20.762 1.00 87.25 179 SER A N 1
ATOM 1520 C CA . SER A 1 179 ? 28.810 5.823 -21.390 1.00 87.25 179 SER A CA 1
ATOM 1521 C C . SER A 1 179 ? 30.246 5.624 -21.878 1.00 87.25 179 SER A C 1
ATOM 1523 O O . SER A 1 179 ? 30.569 5.999 -23.002 1.00 87.25 179 SER A O 1
ATOM 1525 N N . LYS A 1 180 ? 31.098 4.962 -21.082 1.00 91.50 180 LYS A N 1
ATOM 1526 C CA . LYS A 1 180 ? 32.467 4.611 -21.495 1.00 91.50 180 LYS A CA 1
ATOM 1527 C C . LYS A 1 180 ? 32.485 3.649 -22.685 1.00 91.50 180 LYS A C 1
ATOM 1529 O O . LYS A 1 180 ? 33.272 3.845 -23.607 1.00 91.50 180 LYS A O 1
ATOM 1534 N N . ILE A 1 181 ? 31.623 2.628 -22.683 1.00 92.56 181 ILE A N 1
ATOM 1535 C CA . ILE A 1 181 ? 31.501 1.681 -23.805 1.00 92.56 181 ILE A CA 1
ATOM 1536 C C . ILE A 1 181 ? 31.079 2.424 -25.080 1.00 92.56 181 ILE A C 1
ATOM 1538 O O . ILE A 1 181 ? 31.734 2.292 -26.113 1.00 92.56 181 ILE A O 1
ATOM 1542 N N . LEU A 1 182 ? 30.050 3.269 -24.988 1.00 88.50 182 LEU A N 1
ATOM 1543 C CA . LEU A 1 182 ? 29.558 4.088 -26.096 1.00 88.50 182 LEU A CA 1
ATOM 1544 C C . LEU A 1 182 ? 30.625 5.048 -26.628 1.00 88.50 182 LEU A C 1
ATOM 1546 O O . LEU A 1 182 ? 30.743 5.216 -27.840 1.00 88.50 182 LEU A O 1
ATOM 1550 N N . GLU A 1 183 ? 31.424 5.666 -25.758 1.00 91.00 183 GLU A N 1
ATOM 1551 C CA . GLU A 1 183 ? 32.513 6.552 -26.177 1.00 91.00 183 GLU A CA 1
ATOM 1552 C C . GLU A 1 183 ? 33.573 5.790 -26.989 1.00 91.00 183 GLU A C 1
ATOM 1554 O O . GLU A 1 183 ? 34.021 6.264 -28.038 1.00 91.00 183 GLU A O 1
ATOM 1559 N N . VAL A 1 184 ? 33.938 4.583 -26.543 1.00 91.06 184 VAL A N 1
ATOM 1560 C CA . VAL A 1 184 ? 34.881 3.705 -27.251 1.00 91.06 184 VAL A CA 1
ATOM 1561 C C . VAL A 1 184 ? 34.318 3.271 -28.607 1.00 91.06 184 VAL A C 1
ATOM 1563 O O . VAL A 1 184 ? 35.014 3.379 -29.620 1.00 91.06 184 VAL A O 1
ATOM 1566 N N . GLU A 1 185 ? 33.059 2.832 -28.664 1.00 87.88 185 GLU A N 1
ATOM 1567 C CA . GLU A 1 185 ? 32.407 2.444 -29.921 1.00 87.88 185 GLU A CA 1
ATOM 1568 C C . GLU A 1 185 ? 32.264 3.622 -30.887 1.00 87.88 185 GLU A C 1
ATOM 1570 O O . GLU A 1 185 ? 32.540 3.490 -32.081 1.00 87.88 185 GLU A O 1
ATOM 1575 N N . THR A 1 186 ? 31.910 4.801 -30.378 1.00 86.62 186 THR A N 1
ATOM 1576 C CA . THR A 1 186 ? 31.782 6.020 -31.184 1.00 86.62 186 THR A CA 1
ATOM 1577 C C . THR A 1 186 ? 33.128 6.431 -31.771 1.00 86.62 186 THR A C 1
ATOM 1579 O O . THR A 1 186 ? 33.213 6.710 -32.969 1.00 86.62 186 THR A O 1
ATOM 1582 N N . LYS A 1 187 ? 34.206 6.408 -30.972 1.00 87.69 187 LYS A N 1
ATOM 1583 C CA . LYS A 1 187 ? 35.575 6.662 -31.454 1.00 87.69 187 LYS A CA 1
ATOM 1584 C C . LYS A 1 187 ? 35.978 5.666 -32.541 1.00 87.69 187 LYS A C 1
ATOM 1586 O O . LYS A 1 187 ? 36.499 6.075 -33.579 1.00 87.69 187 LYS A O 1
ATOM 1591 N N . LYS A 1 188 ? 35.688 4.375 -32.352 1.00 87.12 188 LYS A N 1
ATOM 1592 C CA . LYS A 1 188 ? 35.957 3.328 -33.351 1.00 87.12 188 LYS A CA 1
ATOM 1593 C C . LYS A 1 188 ? 35.177 3.561 -34.649 1.00 87.12 188 LYS A C 1
ATOM 1595 O O . LYS A 1 188 ? 35.757 3.498 -35.732 1.00 87.12 188 LYS A O 1
ATOM 1600 N N . ASN A 1 189 ? 33.890 3.888 -34.556 1.00 84.50 189 ASN A N 1
ATOM 1601 C CA . ASN A 1 189 ? 33.048 4.175 -35.717 1.00 84.50 189 ASN A CA 1
ATOM 1602 C C . ASN A 1 189 ? 33.501 5.434 -36.463 1.00 84.50 189 ASN A C 1
ATOM 1604 O O . ASN A 1 189 ? 33.516 5.445 -37.694 1.00 84.50 189 ASN A O 1
ATOM 1608 N N . PHE A 1 190 ? 33.926 6.475 -35.744 1.00 84.75 190 PHE A N 1
ATOM 1609 C CA . PHE A 1 190 ? 34.480 7.682 -36.352 1.00 84.75 190 PHE A CA 1
ATOM 1610 C C . PHE A 1 190 ? 35.782 7.394 -37.112 1.00 84.75 190 PHE A C 1
ATOM 1612 O O . PHE A 1 190 ? 35.925 7.816 -38.260 1.00 84.75 190 PHE A O 1
ATOM 1619 N N . LEU A 1 191 ? 36.700 6.621 -36.516 1.00 82.50 191 LEU A N 1
ATOM 1620 C CA . LEU A 1 191 ? 37.933 6.187 -37.182 1.00 82.50 191 LEU A CA 1
ATOM 1621 C C . LE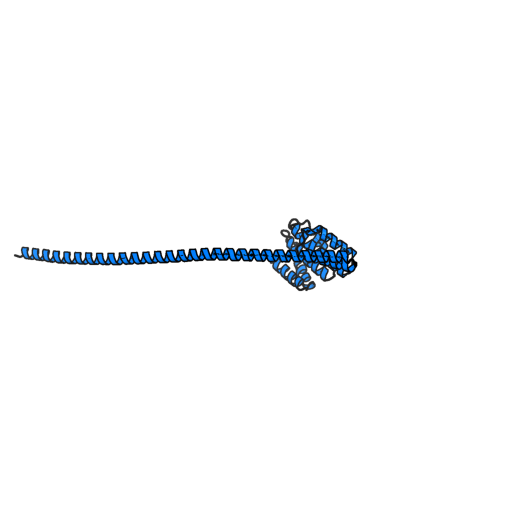U A 1 191 ? 37.636 5.368 -38.443 1.00 82.50 191 LEU A C 1
ATOM 1623 O O . LEU A 1 191 ? 38.202 5.651 -39.498 1.00 82.50 191 LEU A O 1
ATOM 1627 N N . ASN A 1 192 ? 36.708 4.410 -38.369 1.00 86.50 192 ASN A N 1
ATOM 1628 C CA . ASN A 1 192 ? 36.296 3.619 -39.530 1.00 86.50 192 ASN A CA 1
ATOM 1629 C C . ASN A 1 192 ? 35.688 4.492 -40.635 1.00 86.50 192 ASN A C 1
ATOM 1631 O O . ASN A 1 192 ? 36.031 4.331 -41.805 1.00 86.50 192 ASN A O 1
ATOM 1635 N N . ARG A 1 193 ? 34.829 5.455 -40.281 1.00 86.69 193 ARG A N 1
ATOM 1636 C CA . ARG A 1 193 ? 34.235 6.387 -41.249 1.00 86.69 193 ARG A CA 1
ATOM 1637 C C . ARG A 1 193 ? 35.298 7.235 -41.948 1.00 86.69 193 ARG A C 1
ATOM 1639 O O . ARG A 1 193 ? 35.226 7.407 -43.163 1.00 86.69 193 ARG A O 1
ATOM 1646 N N . ASN A 1 194 ? 36.295 7.722 -41.210 1.00 87.19 194 ASN A N 1
ATOM 1647 C CA . ASN A 1 194 ? 37.404 8.481 -41.788 1.00 87.19 194 ASN A CA 1
ATOM 1648 C C . ASN A 1 194 ? 38.265 7.624 -42.723 1.00 87.19 194 ASN A C 1
ATOM 1650 O O . ASN A 1 194 ? 38.625 8.088 -43.803 1.00 87.19 194 ASN A O 1
ATOM 1654 N N . TRP A 1 195 ? 38.545 6.371 -42.357 1.00 87.25 195 TRP A N 1
ATOM 1655 C CA . TRP A 1 195 ? 39.258 5.437 -43.231 1.00 87.25 195 TRP A CA 1
ATOM 1656 C C . TRP A 1 195 ? 38.500 5.160 -44.529 1.00 87.25 195 TRP A C 1
ATOM 1658 O O . TRP A 1 195 ? 39.098 5.196 -45.603 1.00 87.25 195 TRP A O 1
ATOM 1668 N N . ILE A 1 196 ? 37.183 4.953 -44.455 1.00 89.31 196 ILE A N 1
ATOM 1669 C CA . ILE A 1 196 ? 36.338 4.776 -45.643 1.00 89.31 196 ILE A CA 1
ATOM 1670 C C . ILE A 1 196 ? 36.397 6.027 -46.530 1.00 89.31 196 ILE A C 1
ATOM 1672 O O . ILE A 1 196 ? 36.625 5.911 -47.732 1.00 89.31 196 ILE A O 1
ATOM 1676 N N . ALA A 1 197 ? 36.255 7.225 -45.953 1.00 89.31 197 ALA A N 1
ATOM 1677 C CA . ALA A 1 197 ? 36.333 8.478 -46.706 1.00 89.31 197 ALA A CA 1
ATOM 1678 C C . ALA A 1 197 ? 37.702 8.671 -47.386 1.00 89.31 197 ALA A C 1
ATOM 1680 O O . ALA A 1 197 ? 37.770 9.076 -48.551 1.00 89.31 197 ALA A O 1
ATOM 1681 N N . PHE A 1 198 ? 38.791 8.329 -46.691 1.00 92.25 198 PHE A N 1
ATOM 1682 C CA . PHE A 1 198 ? 40.142 8.357 -47.247 1.00 92.25 198 PHE A CA 1
ATOM 1683 C C . PHE A 1 198 ? 40.294 7.385 -48.426 1.00 92.25 198 PHE A C 1
ATOM 1685 O O . PHE A 1 198 ? 40.759 7.787 -49.492 1.00 92.25 198 PHE A O 1
ATOM 1692 N N . LEU A 1 199 ? 39.841 6.135 -48.273 1.00 90.88 199 LEU A N 1
ATOM 1693 C CA . LEU A 1 199 ? 39.908 5.118 -49.327 1.00 90.88 199 LEU A CA 1
ATOM 1694 C C . LEU A 1 199 ? 39.099 5.514 -50.568 1.00 90.88 199 LEU A C 1
ATOM 1696 O O . LEU A 1 199 ? 39.592 5.370 -51.685 1.00 90.88 199 LEU A O 1
ATOM 1700 N N . VAL A 1 200 ? 37.895 6.065 -50.390 1.00 92.31 200 VAL A N 1
ATOM 1701 C CA . VAL A 1 200 ? 37.071 6.569 -51.503 1.00 92.31 200 VAL A CA 1
ATOM 1702 C C . VAL A 1 200 ? 37.782 7.708 -52.232 1.00 92.31 200 VAL A C 1
ATOM 1704 O O . VAL A 1 200 ? 37.848 7.708 -53.461 1.00 92.31 200 VAL A O 1
ATOM 1707 N N . THR A 1 201 ? 38.371 8.647 -51.489 1.00 93.50 201 THR A N 1
ATOM 1708 C CA . THR A 1 201 ? 39.124 9.770 -52.071 1.00 93.50 201 THR A CA 1
ATOM 1709 C C . THR A 1 201 ? 40.322 9.272 -52.882 1.00 93.50 201 THR A C 1
ATOM 1711 O O . THR A 1 201 ? 40.525 9.708 -54.016 1.00 93.50 201 THR A O 1
ATOM 1714 N N . LEU A 1 202 ? 41.077 8.306 -52.347 1.00 93.50 202 LEU A N 1
ATOM 1715 C CA . LEU A 1 202 ? 42.208 7.679 -53.034 1.00 93.50 202 LEU A CA 1
ATOM 1716 C C . LEU A 1 202 ? 41.776 7.024 -54.358 1.00 93.50 202 LEU A C 1
ATOM 1718 O O . LEU A 1 202 ? 42.445 7.175 -55.382 1.00 93.50 202 LEU A O 1
ATOM 1722 N N . LEU A 1 203 ? 40.633 6.334 -54.349 1.00 93.00 203 LEU A N 1
ATOM 1723 C CA . LEU A 1 203 ? 40.087 5.638 -55.514 1.00 93.00 203 LEU A CA 1
ATOM 1724 C C . LEU A 1 203 ? 39.697 6.630 -56.620 1.00 93.00 203 LEU A C 1
ATOM 1726 O O . LEU A 1 203 ? 40.070 6.439 -57.779 1.00 93.00 203 LEU A O 1
ATOM 1730 N N . VAL A 1 204 ? 39.036 7.736 -56.263 1.00 93.62 204 VAL A N 1
ATOM 1731 C CA . VAL A 1 204 ? 38.687 8.813 -57.207 1.00 93.62 204 VAL A CA 1
ATOM 1732 C C . VAL A 1 204 ? 39.940 9.420 -57.843 1.00 93.62 204 VAL A C 1
ATOM 1734 O O . VAL A 1 204 ? 39.993 9.571 -59.065 1.00 93.62 204 VAL A O 1
ATOM 1737 N N . VAL A 1 205 ? 40.976 9.711 -57.049 1.00 94.25 205 VAL A N 1
ATOM 1738 C CA . VAL A 1 205 ? 42.256 10.233 -57.563 1.00 94.25 205 VAL A CA 1
ATOM 1739 C C . VAL A 1 205 ? 42.901 9.246 -58.542 1.00 94.25 205 VAL A C 1
ATOM 1741 O O . VAL A 1 205 ? 43.362 9.653 -59.611 1.00 94.25 205 VAL A O 1
ATOM 1744 N N . GLY A 1 206 ? 42.877 7.947 -58.228 1.00 92.38 206 GLY A N 1
ATOM 1745 C CA . GLY A 1 206 ? 43.376 6.894 -59.114 1.00 92.38 206 GLY A CA 1
ATOM 1746 C C . GLY A 1 206 ? 42.642 6.846 -60.458 1.00 92.38 206 GLY A C 1
ATOM 1747 O O . GLY A 1 206 ? 43.279 6.811 -61.513 1.00 92.38 206 GLY A O 1
ATOM 1748 N N . VAL A 1 207 ? 41.307 6.923 -60.443 1.00 92.62 207 VAL A N 1
ATOM 1749 C CA . VAL A 1 207 ? 40.486 6.946 -61.667 1.00 92.62 207 VAL A CA 1
ATOM 1750 C C . VAL A 1 207 ? 40.809 8.170 -62.527 1.00 92.62 207 VAL A C 1
ATOM 1752 O O . VAL A 1 207 ? 41.013 8.039 -63.737 1.00 92.62 207 VAL A O 1
ATOM 1755 N N . VAL A 1 208 ? 40.920 9.354 -61.915 1.00 92.88 208 VAL A N 1
ATOM 1756 C CA . VAL A 1 208 ? 41.293 10.589 -62.623 1.00 92.88 208 VAL A CA 1
ATOM 1757 C C . VAL A 1 208 ? 42.678 10.454 -63.259 1.00 92.88 208 VAL A C 1
ATOM 1759 O O . VAL A 1 208 ? 42.854 10.802 -64.429 1.00 92.88 208 VAL A O 1
ATOM 1762 N N . PHE A 1 209 ? 43.653 9.898 -62.537 1.00 93.06 209 PHE A N 1
ATOM 1763 C CA . PHE A 1 209 ? 45.005 9.685 -63.052 1.00 93.06 209 PHE A CA 1
ATOM 1764 C C . PHE A 1 209 ? 45.026 8.768 -64.285 1.00 93.06 209 PHE A C 1
ATOM 1766 O O . PHE A 1 209 ? 45.626 9.117 -65.310 1.00 93.06 209 PHE A O 1
ATOM 1773 N N . VAL A 1 210 ? 44.327 7.628 -64.223 1.00 91.94 210 VAL A N 1
ATOM 1774 C CA . VAL A 1 210 ? 44.204 6.693 -65.354 1.00 91.94 210 VAL A CA 1
ATOM 1775 C C . VAL A 1 210 ? 43.548 7.379 -66.550 1.00 91.94 210 VAL A C 1
ATOM 1777 O O . VAL A 1 210 ? 44.049 7.277 -67.672 1.00 91.94 210 VAL A O 1
ATOM 1780 N N . PHE A 1 211 ? 42.476 8.141 -66.324 1.00 90.75 211 PHE A N 1
ATOM 1781 C CA . PHE A 1 211 ? 41.780 8.866 -67.385 1.00 90.75 211 PHE A CA 1
ATOM 1782 C C . PHE A 1 211 ? 42.681 9.905 -68.072 1.00 90.75 211 PHE A C 1
ATOM 1784 O O . PHE A 1 211 ? 42.715 9.992 -69.305 1.00 90.75 211 PHE A O 1
ATOM 1791 N N . VAL A 1 212 ? 43.468 10.662 -67.298 1.00 90.69 212 VAL A N 1
ATOM 1792 C CA . VAL A 1 212 ? 44.439 11.633 -67.829 1.00 90.69 212 VAL A CA 1
ATOM 1793 C C . VAL A 1 212 ? 45.509 10.934 -68.674 1.00 90.69 212 VAL A C 1
ATOM 1795 O O . VAL A 1 212 ? 45.786 11.375 -69.796 1.00 90.69 212 VAL A O 1
ATOM 1798 N N . LYS A 1 213 ? 46.077 9.822 -68.189 1.00 88.69 213 LYS A N 1
ATOM 1799 C CA . LYS A 1 213 ? 47.074 9.035 -68.937 1.00 88.69 213 LYS A CA 1
ATOM 1800 C C . LYS A 1 213 ? 46.493 8.436 -70.215 1.00 88.69 213 LYS A C 1
ATOM 1802 O O . LYS A 1 213 ? 47.117 8.559 -71.268 1.00 88.69 213 LYS A O 1
ATOM 1807 N N . TYR A 1 214 ? 45.283 7.887 -70.165 1.00 89.44 214 TYR A N 1
ATOM 1808 C CA . TYR A 1 214 ? 44.595 7.359 -71.343 1.00 89.44 214 TYR A CA 1
ATOM 1809 C C . TYR A 1 214 ? 44.339 8.447 -72.396 1.00 89.44 214 TYR A C 1
ATOM 1811 O O . TYR A 1 214 ? 44.627 8.256 -73.579 1.00 89.44 214 TYR A O 1
ATOM 1819 N N . LYS A 1 215 ? 43.878 9.637 -71.982 1.00 84.88 215 LYS A N 1
ATOM 1820 C CA . LYS A 1 215 ? 43.681 10.778 -72.893 1.00 84.88 215 LYS A CA 1
ATOM 1821 C C . LYS A 1 215 ? 44.998 11.256 -73.510 1.00 84.88 215 LYS A C 1
ATOM 1823 O O . LYS A 1 215 ? 44.995 11.697 -74.660 1.00 84.88 215 LYS A O 1
ATOM 1828 N N . SER A 1 216 ? 46.102 11.190 -72.766 1.00 83.19 216 SER A N 1
ATOM 1829 C CA . SER A 1 216 ? 47.443 11.489 -73.280 1.00 83.19 216 SER A CA 1
ATOM 1830 C C . SER A 1 216 ? 47.876 10.471 -74.341 1.00 83.19 216 SER A C 1
ATOM 1832 O O . SER A 1 216 ? 48.184 10.855 -75.467 1.00 83.19 216 SER A O 1
ATOM 1834 N N . LEU A 1 217 ? 47.775 9.171 -74.043 1.00 81.69 217 LEU A N 1
ATOM 1835 C CA . LEU A 1 217 ? 48.098 8.093 -74.986 1.00 81.69 217 LEU A CA 1
ATOM 1836 C C . LEU A 1 217 ? 47.254 8.168 -76.264 1.00 81.69 217 LEU A C 1
ATOM 1838 O O . LEU A 1 217 ? 47.780 8.037 -77.366 1.00 81.69 217 LEU A O 1
ATOM 1842 N N . LYS A 1 218 ? 45.954 8.462 -76.144 1.00 82.69 218 LYS A N 1
ATOM 1843 C CA . LYS A 1 218 ? 45.068 8.637 -77.302 1.00 82.69 218 LYS A CA 1
ATOM 1844 C C . LYS A 1 218 ? 45.464 9.836 -78.170 1.00 82.69 218 LYS A C 1
ATOM 1846 O O . LYS A 1 218 ? 45.344 9.755 -79.390 1.00 82.69 218 LYS A O 1
ATOM 1851 N N . ARG A 1 219 ? 45.940 10.939 -77.571 1.00 80.12 219 ARG A N 1
ATOM 1852 C CA . ARG A 1 219 ? 46.482 12.085 -78.327 1.00 80.12 219 ARG A CA 1
ATOM 1853 C C . ARG A 1 219 ? 47.744 11.692 -79.088 1.00 80.12 219 ARG A C 1
ATOM 1855 O O . ARG A 1 219 ? 47.798 11.918 -80.290 1.00 80.12 219 ARG A O 1
ATOM 1862 N N . VAL A 1 220 ? 48.679 11.019 -78.420 1.00 78.38 220 VAL A N 1
ATOM 1863 C CA . VAL A 1 220 ? 49.911 10.511 -79.040 1.00 78.38 220 VAL A CA 1
ATOM 1864 C C . VAL A 1 220 ? 49.590 9.588 -80.222 1.00 78.38 220 VAL A C 1
ATOM 1866 O O . VAL A 1 220 ? 50.106 9.789 -81.318 1.00 78.38 220 VAL A O 1
ATOM 1869 N N . LEU A 1 221 ? 48.664 8.637 -80.055 1.00 76.00 221 LEU A N 1
ATOM 1870 C CA . LEU A 1 221 ? 48.220 7.743 -81.133 1.00 76.00 221 LEU A CA 1
ATOM 1871 C C . LEU A 1 221 ? 47.562 8.493 -82.301 1.00 76.00 221 LEU A C 1
ATOM 1873 O O . LEU A 1 221 ? 47.794 8.152 -83.462 1.00 76.00 221 LEU A O 1
ATOM 1877 N N . LYS A 1 222 ? 46.756 9.525 -82.019 1.00 78.12 222 LYS A N 1
ATOM 1878 C CA . LYS A 1 222 ? 46.123 10.344 -83.061 1.00 78.12 222 LYS A CA 1
ATOM 1879 C C . LYS A 1 222 ? 47.172 11.107 -83.871 1.00 78.12 222 LYS A C 1
ATOM 1881 O O . LYS A 1 222 ? 47.091 11.090 -85.100 1.00 78.12 222 LYS A O 1
ATOM 1886 N N . ASP A 1 223 ? 48.169 11.685 -83.206 1.00 79.69 223 ASP A N 1
ATOM 1887 C CA . ASP A 1 223 ? 49.287 12.377 -83.853 1.00 79.69 223 ASP A CA 1
ATOM 1888 C C . ASP A 1 223 ? 50.134 11.421 -84.699 1.00 79.69 223 ASP A C 1
ATOM 1890 O O . ASP A 1 223 ? 50.497 11.762 -85.825 1.00 79.69 223 ASP A O 1
ATOM 1894 N N . PHE A 1 224 ? 50.389 10.200 -84.217 1.00 74.94 224 PHE A N 1
ATOM 1895 C CA . PHE A 1 224 ? 51.040 9.158 -85.016 1.00 74.94 224 PHE A CA 1
ATOM 1896 C C . PHE A 1 224 ? 50.215 8.777 -86.252 1.00 74.94 224 PHE A C 1
ATOM 1898 O O . PHE A 1 224 ? 50.766 8.683 -87.349 1.00 74.94 224 PHE A O 1
ATOM 1905 N N . SER A 1 225 ? 48.893 8.612 -86.121 1.00 74.69 225 SER A N 1
ATOM 1906 C CA . SER A 1 225 ? 48.025 8.291 -87.265 1.00 74.69 225 SER A CA 1
ATOM 1907 C C . SER A 1 225 ? 47.987 9.413 -88.309 1.00 74.69 225 SER A C 1
ATOM 1909 O O . SER 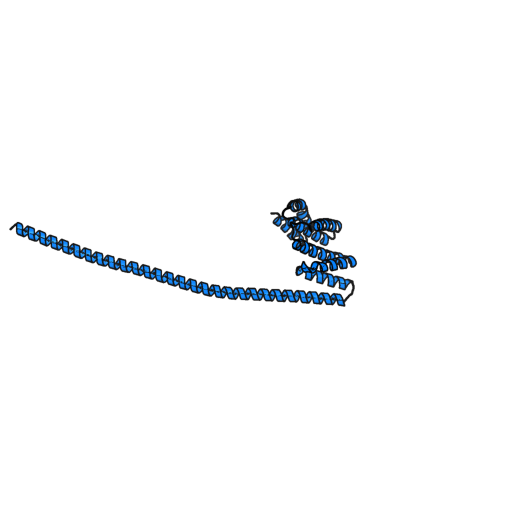A 1 225 ? 47.968 9.138 -89.509 1.00 74.69 225 SER A O 1
ATOM 1911 N N . LYS A 1 226 ? 48.013 10.676 -87.857 1.00 78.69 226 LYS A N 1
ATOM 1912 C CA . LYS A 1 226 ? 48.001 11.852 -88.728 1.00 78.69 226 LYS A CA 1
ATOM 1913 C C . LYS A 1 226 ? 49.292 11.927 -89.536 1.00 78.69 226 LYS A C 1
ATOM 1915 O O . LYS A 1 226 ? 49.220 11.985 -90.758 1.00 78.69 226 LYS A O 1
ATOM 1920 N N . ARG A 1 227 ? 50.445 11.799 -88.868 1.00 75.62 227 ARG A N 1
ATOM 1921 C CA . ARG A 1 227 ? 51.748 11.728 -89.543 1.00 75.62 227 ARG A CA 1
ATOM 1922 C C . ARG A 1 227 ? 51.791 10.577 -90.540 1.00 75.62 227 ARG A C 1
ATOM 1924 O O . ARG A 1 227 ? 52.226 10.771 -91.663 1.00 75.62 227 ARG A O 1
ATOM 1931 N N . ARG A 1 228 ? 51.283 9.394 -90.179 1.00 74.25 228 ARG A N 1
ATOM 1932 C CA . ARG A 1 228 ? 51.246 8.241 -91.092 1.00 74.25 228 ARG A CA 1
ATOM 1933 C C . ARG A 1 228 ? 50.394 8.501 -92.341 1.00 74.25 228 ARG A C 1
ATOM 1935 O O . ARG A 1 228 ? 50.810 8.125 -93.430 1.00 74.25 228 ARG A O 1
ATOM 1942 N N . ARG A 1 229 ? 49.235 9.162 -92.205 1.00 72.38 229 ARG A N 1
ATOM 1943 C CA . ARG A 1 229 ? 48.426 9.591 -93.362 1.00 72.38 229 ARG A CA 1
ATOM 1944 C C . ARG A 1 229 ? 49.160 10.606 -94.227 1.00 72.38 229 ARG A C 1
ATOM 1946 O O . ARG A 1 229 ? 49.166 10.450 -95.442 1.00 72.38 229 ARG A O 1
ATOM 1953 N N . GLU A 1 230 ? 49.774 11.614 -93.614 1.00 76.19 230 GLU A N 1
ATOM 1954 C CA . GLU A 1 230 ? 50.562 12.627 -94.324 1.00 76.19 230 GLU A CA 1
ATOM 1955 C C . GLU A 1 230 ? 51.710 11.972 -95.110 1.00 76.19 230 GLU A C 1
ATOM 1957 O O . GLU A 1 230 ? 51.840 12.226 -96.304 1.00 76.19 230 GLU A O 1
ATOM 1962 N N . TYR A 1 231 ? 52.444 11.034 -94.503 1.00 73.94 231 TYR A N 1
ATOM 1963 C CA . TYR A 1 231 ? 53.465 10.238 -95.193 1.00 73.94 231 TYR A CA 1
ATOM 1964 C C . TYR A 1 231 ? 52.894 9.427 -96.363 1.00 73.94 231 TYR A C 1
ATOM 1966 O O . TYR A 1 231 ? 53.427 9.511 -97.463 1.00 73.94 231 TYR A O 1
ATOM 1974 N N . SER A 1 232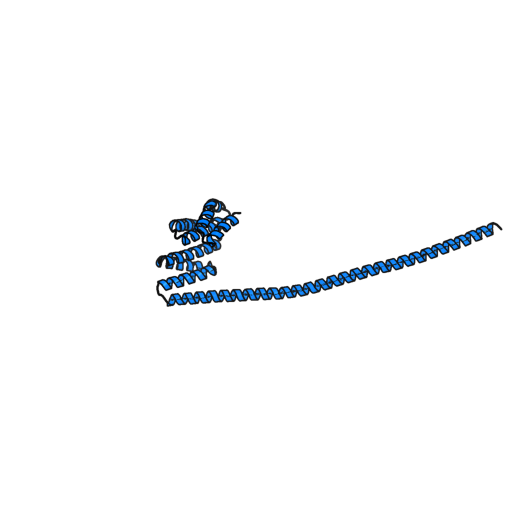 ? 51.779 8.713 -96.173 1.00 69.12 232 SER A N 1
ATOM 1975 C CA . SER A 1 232 ? 51.162 7.929 -97.257 1.00 69.12 232 SER A CA 1
ATOM 1976 C C . SER A 1 232 ? 50.641 8.791 -98.415 1.00 69.12 232 SER A C 1
ATOM 1978 O O . SER A 1 232 ? 50.617 8.347 -99.557 1.00 69.12 232 SER A O 1
ATOM 1980 N N . LEU A 1 233 ? 50.225 10.035 -98.144 1.00 73.75 233 LEU A N 1
ATOM 1981 C CA . LEU A 1 233 ? 49.808 10.984 -99.179 1.00 73.75 233 LEU A CA 1
ATOM 1982 C C . LEU A 1 233 ? 51.007 11.501 -99.972 1.00 73.75 233 LEU A C 1
ATOM 1984 O O . LEU A 1 233 ? 50.908 11.639 -101.188 1.00 73.75 233 LEU A O 1
ATOM 1988 N N . ILE A 1 234 ? 52.128 11.770 -99.298 1.00 73.94 234 ILE A N 1
ATOM 1989 C CA . ILE A 1 234 ? 53.384 12.144 -99.955 1.00 73.94 234 ILE A CA 1
ATOM 1990 C C . ILE A 1 234 ? 53.878 10.987 -100.830 1.00 73.94 234 ILE A C 1
ATOM 1992 O O . ILE A 1 234 ? 54.205 11.216 -101.988 1.00 73.94 234 ILE A O 1
ATOM 1996 N N . GLU A 1 235 ? 53.855 9.756 -100.320 1.00 71.88 235 GLU A N 1
ATOM 1997 C CA . GLU A 1 235 ? 54.236 8.543 -101.055 1.00 71.88 235 GLU A CA 1
ATOM 1998 C C . GLU A 1 235 ? 53.358 8.331 -102.300 1.00 71.88 235 GLU A C 1
ATOM 2000 O O . GLU A 1 235 ? 53.864 8.256 -103.414 1.00 71.88 235 GLU A O 1
ATOM 2005 N N . ASN A 1 236 ? 52.032 8.383 -102.149 1.00 70.00 236 ASN A N 1
ATOM 2006 C CA . ASN A 1 236 ? 51.088 8.188 -103.255 1.00 70.00 236 ASN A CA 1
ATOM 2007 C C . ASN A 1 236 ? 51.150 9.325 -104.301 1.00 70.00 236 ASN A C 1
ATOM 2009 O O . ASN A 1 236 ? 51.004 9.096 -105.502 1.00 70.00 236 ASN A O 1
ATOM 2013 N N . ASN A 1 237 ? 51.407 10.567 -103.874 1.00 70.44 237 ASN A N 1
ATOM 2014 C CA . ASN A 1 237 ? 51.655 11.674 -104.801 1.00 70.44 237 ASN A CA 1
ATOM 2015 C C . ASN A 1 237 ? 52.995 11.523 -105.527 1.00 70.44 237 ASN A C 1
ATOM 2017 O O . ASN A 1 237 ? 53.080 11.845 -106.712 1.00 70.44 237 ASN A O 1
ATOM 2021 N N . HIS A 1 238 ? 54.024 11.025 -104.842 1.00 70.06 238 HIS A N 1
ATOM 2022 C CA . HIS A 1 238 ? 55.319 10.763 -105.452 1.00 70.06 238 HIS A CA 1
ATOM 2023 C C . HIS A 1 238 ? 55.232 9.637 -106.493 1.00 70.06 238 HIS A C 1
ATOM 2025 O O . HIS A 1 238 ? 55.753 9.790 -107.598 1.00 70.06 238 HIS A O 1
ATOM 2031 N N . ASP A 1 239 ? 54.476 8.576 -106.204 1.00 65.19 239 ASP A N 1
ATOM 2032 C CA . ASP A 1 239 ? 54.212 7.482 -107.144 1.00 65.19 239 ASP A CA 1
ATOM 2033 C C . ASP A 1 239 ? 53.386 7.936 -108.357 1.00 65.19 239 ASP A C 1
ATOM 2035 O O . ASP A 1 239 ? 53.702 7.591 -109.498 1.00 65.19 239 ASP A O 1
ATOM 2039 N N . LYS A 1 240 ? 52.375 8.794 -108.159 1.00 61.00 240 LYS A N 1
ATOM 2040 C CA . LYS A 1 240 ? 51.614 9.394 -109.272 1.00 61.00 240 LYS A CA 1
ATOM 2041 C C . LYS A 1 240 ? 52.449 10.314 -110.161 1.00 61.00 240 LYS A C 1
ATOM 2043 O O . LYS A 1 240 ? 52.145 10.434 -111.345 1.00 61.00 240 LYS A O 1
ATOM 2048 N N . LEU A 1 241 ? 53.462 10.979 -109.607 1.00 57.59 241 LEU A N 1
ATOM 2049 C CA . LEU A 1 241 ? 54.404 11.799 -110.373 1.00 57.59 241 LEU A CA 1
ATOM 2050 C C . LEU A 1 241 ? 55.388 10.935 -111.171 1.00 57.59 241 LEU A C 1
ATOM 2052 O O . LEU A 1 241 ? 55.705 11.292 -112.299 1.00 57.59 241 LEU A O 1
ATOM 2056 N N . LYS A 1 242 ? 55.800 9.777 -110.640 1.00 57.53 242 LYS A N 1
ATOM 2057 C CA . LYS A 1 242 ? 56.618 8.797 -111.376 1.00 57.53 242 LYS A CA 1
ATOM 2058 C C . LYS A 1 242 ? 55.893 8.158 -112.561 1.00 57.53 242 LYS A C 1
ATOM 2060 O O . LYS A 1 242 ? 56.538 7.868 -113.553 1.00 57.53 242 LYS A O 1
ATOM 2065 N N . LEU A 1 243 ? 54.579 7.945 -112.471 1.00 55.44 243 LEU A N 1
ATOM 2066 C CA . LEU A 1 243 ? 53.767 7.357 -113.551 1.00 55.44 243 LEU A CA 1
ATOM 2067 C C . LEU A 1 243 ? 53.367 8.357 -114.654 1.00 55.44 243 LEU A C 1
ATOM 2069 O O . LEU A 1 243 ? 52.772 7.956 -115.651 1.00 55.44 243 LEU A O 1
ATOM 2073 N N . LYS A 1 244 ? 53.629 9.655 -114.456 1.00 51.59 244 LYS A N 1
ATOM 2074 C CA . LYS A 1 244 ? 53.347 10.730 -115.425 1.00 51.59 244 LYS A CA 1
ATOM 2075 C C . LYS A 1 244 ? 54.593 11.234 -116.170 1.00 51.59 244 LYS A C 1
ATOM 2077 O O . LYS A 1 244 ? 54.448 12.134 -116.996 1.00 51.59 244 LYS A O 1
ATOM 2082 N N . ALA A 1 245 ? 55.770 10.698 -115.854 1.00 45.81 245 ALA A N 1
ATOM 2083 C CA . ALA A 1 245 ? 57.032 10.934 -116.556 1.00 45.81 245 ALA A CA 1
ATOM 2084 C C . ALA A 1 245 ? 57.339 9.741 -117.467 1.00 45.81 245 ALA A C 1
ATOM 2086 O O . ALA A 1 245 ? 57.897 9.982 -118.557 1.00 45.81 245 ALA A O 1
#

Radius of gyration: 43.92 Å; chains: 1; bounding box: 81×32×144 Å